Protein AF-A0A4Q6BPH4-F1 (afdb_monomer_lite)

Foldseek 3Di:
DQKDWFPQDQQWIWIDDLLHTPDTGGHDPSDDDDDPPADDDDQADHDPHGVGNDDDDDDDDDDPHGDDSVRSNVVSCVVFKWKWKWKAAAADAVNPPTDTDDLLRDPPHTDTLLLQAPQSVVSDHHRDPDDRDDDSVSSVVSVDDYDDYPYMDMDMDKGGPFPFQPDCPVGGDGDIDDDDDDDDDDQFEDQPFDKDKDPDWDFADFWQAKDWDFDPLAAPQAKWKWKDQPSPFTWADPVPAIDTDPPDPVRTGHRVRCNVCRRCVCVRHHGGTIMMMMTRGHPGRTGRGTPDIDTDDDNDD

Radius of gyration: 34.7 Å; chains: 1; bounding box: 72×39×108 Å

Structure (mmCIF, N/CA/C/O backbone):
data_AF-A0A4Q6BPH4-F1
#
_entry.id   AF-A0A4Q6BPH4-F1
#
loop_
_atom_site.group_PDB
_atom_site.id
_atom_site.type_symbol
_atom_site.label_atom_id
_atom_site.label_alt_id
_atom_site.label_comp_id
_atom_site.label_asym_id
_atom_site.label_entity_id
_atom_site.label_seq_id
_atom_site.pdbx_PDB_ins_code
_atom_site.Cartn_x
_atom_site.Cartn_y
_atom_site.Cartn_z
_atom_site.occupancy
_atom_site.B_iso_or_equiv
_atom_site.auth_seq_id
_atom_site.auth_comp_id
_atom_site.auth_asym_id
_atom_site.auth_atom_id
_atom_site.pdbx_PDB_model_num
ATOM 1 N N . HIS A 1 1 ? 13.894 -6.093 -30.403 1.00 88.69 1 HIS A N 1
ATOM 2 C CA . HIS A 1 1 ? 15.238 -5.962 -29.802 1.00 88.69 1 HIS A CA 1
ATOM 3 C C . HIS A 1 1 ? 15.440 -4.535 -29.343 1.00 88.69 1 HIS A C 1
ATOM 5 O O . HIS A 1 1 ? 14.977 -3.627 -30.021 1.00 88.69 1 HIS A O 1
ATOM 11 N N . HIS A 1 2 ? 16.140 -4.348 -28.229 1.00 94.44 2 HIS A N 1
ATOM 12 C CA . HIS A 1 2 ? 16.516 -3.033 -27.712 1.00 94.44 2 HIS A CA 1
ATOM 13 C C . HIS A 1 2 ? 18.002 -2.793 -27.983 1.00 94.44 2 HIS A C 1
ATOM 15 O O . HIS A 1 2 ? 18.848 -3.536 -27.484 1.00 94.44 2 HIS A O 1
ATOM 21 N N . VAL A 1 3 ? 18.330 -1.766 -28.765 1.00 95.25 3 VAL A N 1
ATOM 22 C CA . VAL A 1 3 ? 19.712 -1.466 -29.162 1.00 95.25 3 VAL A CA 1
ATOM 23 C C . VAL A 1 3 ? 20.132 -0.118 -28.595 1.00 95.25 3 VAL A C 1
ATOM 25 O O . VAL A 1 3 ? 19.415 0.868 -28.737 1.00 95.25 3 VAL A O 1
ATOM 28 N N . VAL A 1 4 ? 21.313 -0.070 -27.978 1.00 96.00 4 VAL A N 1
ATOM 29 C CA . VAL A 1 4 ? 21.938 1.172 -27.504 1.00 96.00 4 VAL A CA 1
ATOM 30 C C . VAL A 1 4 ? 23.324 1.277 -28.109 1.00 96.00 4 VAL A C 1
ATOM 32 O O . VAL A 1 4 ? 24.129 0.359 -27.968 1.00 96.00 4 VAL A O 1
ATOM 35 N N . ILE A 1 5 ? 23.616 2.406 -28.745 1.00 94.94 5 ILE A N 1
ATOM 36 C CA . ILE A 1 5 ? 24.953 2.744 -29.234 1.00 94.94 5 ILE A CA 1
ATOM 37 C C . ILE A 1 5 ? 25.433 3.956 -28.444 1.00 94.94 5 ILE A C 1
ATOM 39 O O . ILE A 1 5 ? 24.718 4.948 -28.321 1.00 94.94 5 ILE A O 1
ATOM 43 N N . VAL A 1 6 ? 26.640 3.862 -27.896 1.00 94.19 6 VAL A N 1
ATOM 44 C CA . VAL A 1 6 ? 27.247 4.897 -27.064 1.00 94.19 6 VAL A CA 1
ATOM 45 C C . VAL A 1 6 ? 28.545 5.356 -27.709 1.00 94.19 6 VAL A C 1
ATOM 47 O O . VAL A 1 6 ? 29.488 4.576 -27.839 1.00 94.19 6 VAL A O 1
ATOM 50 N N . TYR A 1 7 ? 28.597 6.637 -28.064 1.00 89.62 7 TYR A N 1
ATOM 51 C CA . TYR A 1 7 ? 29.843 7.354 -28.316 1.00 89.62 7 TYR A CA 1
ATOM 52 C C . TYR A 1 7 ? 30.358 7.874 -26.975 1.00 89.62 7 TYR A C 1
ATOM 54 O O . TYR A 1 7 ? 29.878 8.881 -26.458 1.00 89.62 7 TYR A O 1
ATOM 62 N N . GLU A 1 8 ? 31.279 7.128 -26.370 1.00 87.25 8 GLU A N 1
ATOM 63 C CA . GLU A 1 8 ? 31.776 7.402 -25.020 1.00 87.25 8 GLU A CA 1
ATOM 64 C C . GLU A 1 8 ? 32.857 8.484 -25.018 1.00 87.25 8 GLU A C 1
ATOM 66 O O . GLU A 1 8 ? 32.902 9.324 -24.121 1.00 87.25 8 GLU A O 1
ATOM 71 N N . SER A 1 9 ? 33.698 8.493 -26.048 1.00 83.56 9 SER A N 1
ATOM 72 C CA . SER A 1 9 ? 34.688 9.535 -26.307 1.00 83.56 9 SER A CA 1
ATOM 73 C C . SER A 1 9 ? 34.980 9.610 -27.807 1.00 83.56 9 SER A C 1
ATOM 75 O O . SER A 1 9 ? 34.483 8.788 -28.581 1.00 83.56 9 SER A O 1
ATOM 77 N N . ALA A 1 10 ? 35.835 10.551 -28.222 1.00 78.25 10 ALA A N 1
ATOM 78 C CA . ALA A 1 10 ? 36.303 10.650 -29.609 1.00 78.25 10 ALA A CA 1
ATOM 79 C C . ALA A 1 10 ? 36.912 9.339 -30.142 1.00 78.25 10 ALA A C 1
ATOM 81 O O . ALA A 1 10 ? 36.923 9.106 -31.344 1.00 78.25 10 ALA A O 1
ATOM 82 N N . THR A 1 11 ? 37.393 8.470 -29.252 1.00 84.81 11 THR A N 1
ATOM 83 C CA . THR A 1 11 ? 38.049 7.215 -29.619 1.00 84.81 11 THR A CA 1
ATOM 84 C C . THR A 1 11 ? 37.355 5.993 -29.040 1.00 84.81 11 THR A C 1
ATOM 86 O O . THR A 1 11 ? 37.932 4.914 -29.078 1.00 84.81 11 THR A O 1
ATOM 89 N N . LYS A 1 12 ? 36.137 6.100 -28.492 1.00 87.69 12 LYS A N 1
ATOM 90 C CA . LYS A 1 12 ? 35.485 4.971 -27.814 1.00 87.69 12 LYS A CA 1
ATOM 91 C C . LYS A 1 12 ? 34.019 4.829 -28.195 1.00 87.69 12 LYS A C 1
ATOM 93 O O . LYS A 1 12 ? 33.215 5.720 -27.929 1.00 87.69 12 LYS A O 1
ATOM 98 N N . ILE A 1 13 ? 33.678 3.669 -28.761 1.00 91.19 13 ILE A N 1
ATOM 99 C CA . ILE A 1 13 ? 32.304 3.295 -29.111 1.00 91.19 13 ILE A CA 1
ATOM 100 C C . ILE A 1 13 ? 31.940 1.985 -28.417 1.00 91.19 13 ILE A C 1
ATOM 102 O O . ILE A 1 13 ? 32.716 1.022 -28.422 1.00 91.19 13 ILE A O 1
ATOM 106 N N . ARG A 1 14 ? 30.734 1.939 -27.852 1.00 94.56 14 ARG A N 1
ATOM 107 C CA . ARG A 1 14 ? 30.137 0.736 -27.265 1.00 94.56 14 ARG A CA 1
ATOM 108 C C . ARG A 1 14 ? 28.763 0.493 -27.868 1.00 94.56 14 ARG A C 1
ATOM 110 O O . ARG A 1 14 ? 28.047 1.445 -28.166 1.00 94.56 14 ARG A O 1
ATOM 117 N N . ALA A 1 15 ? 28.389 -0.770 -28.032 1.00 96.06 15 ALA A N 1
ATOM 118 C CA . ALA A 1 15 ? 27.039 -1.137 -28.434 1.00 96.06 15 ALA A CA 1
ATOM 119 C C . ALA A 1 15 ? 26.493 -2.254 -27.551 1.00 96.06 15 ALA A C 1
ATOM 121 O O . ALA A 1 15 ? 27.208 -3.187 -27.171 1.00 96.06 15 ALA A O 1
ATOM 122 N N . TYR A 1 16 ? 25.203 -2.151 -27.263 1.00 96.38 16 TYR A N 1
ATOM 123 C CA . TYR A 1 16 ? 24.457 -3.091 -26.450 1.00 96.38 16 TYR A CA 1
ATOM 124 C C . TYR A 1 16 ? 23.238 -3.563 -27.224 1.00 96.38 16 TYR A C 1
ATOM 126 O O . TYR A 1 16 ? 22.534 -2.754 -27.828 1.00 96.38 16 TYR A O 1
ATOM 134 N N . GLN A 1 17 ? 22.971 -4.860 -27.152 1.00 95.75 17 GLN A N 1
ATOM 135 C CA . GLN A 1 17 ? 21.747 -5.468 -27.646 1.00 95.75 17 GLN A CA 1
ATOM 136 C C . GLN A 1 17 ? 21.074 -6.182 -26.483 1.00 95.75 17 GLN A C 1
ATOM 138 O O . GLN A 1 17 ? 21.703 -6.979 -25.787 1.00 95.75 17 GLN A O 1
ATOM 143 N N . ASP A 1 18 ? 19.806 -5.852 -26.259 1.00 95.31 18 ASP A N 1
ATOM 144 C CA . ASP A 1 18 ? 18.983 -6.393 -25.180 1.00 95.31 18 ASP A CA 1
ATOM 145 C C . ASP A 1 18 ? 19.699 -6.273 -23.817 1.00 95.31 18 ASP A C 1
ATOM 147 O O . ASP A 1 18 ? 19.782 -7.205 -23.028 1.00 95.31 18 ASP A O 1
ATOM 151 N N . GLY A 1 19 ? 20.335 -5.119 -23.581 1.00 93.69 19 GLY A N 1
ATOM 152 C CA . GLY A 1 19 ? 21.073 -4.809 -22.350 1.00 93.69 19 GLY A CA 1
ATOM 153 C C . GLY A 1 19 ? 22.458 -5.458 -22.218 1.00 93.69 19 GLY A C 1
ATOM 154 O O . GLY A 1 19 ? 23.224 -5.056 -21.342 1.00 93.69 19 GLY A O 1
ATOM 155 N N . LYS A 1 20 ? 22.824 -6.412 -23.082 1.00 94.81 20 LYS A N 1
ATOM 156 C CA . LYS A 1 20 ? 24.148 -7.048 -23.099 1.00 94.81 20 LYS A CA 1
ATOM 157 C C . LYS A 1 20 ? 25.110 -6.272 -23.993 1.00 94.81 20 LYS A C 1
ATOM 159 O O . LYS A 1 20 ? 24.763 -5.928 -25.118 1.00 94.81 20 LYS A O 1
ATOM 164 N N . GLU A 1 21 ? 26.335 -6.039 -23.527 1.00 95.88 21 GLU A N 1
ATOM 165 C CA . GLU A 1 21 ? 27.391 -5.477 -24.375 1.00 95.88 21 GLU A CA 1
ATOM 166 C C . GLU A 1 21 ? 27.768 -6.470 -25.482 1.00 95.88 21 GLU A C 1
ATOM 168 O O . GLU A 1 21 ? 28.136 -7.614 -25.207 1.00 95.88 21 GLU A O 1
ATOM 173 N N . ILE A 1 22 ? 27.670 -6.016 -26.730 1.00 96.25 22 ILE A N 1
ATOM 174 C CA . ILE A 1 22 ? 28.028 -6.789 -27.927 1.00 96.25 22 ILE A CA 1
ATOM 175 C C . ILE A 1 22 ? 29.215 -6.185 -28.678 1.00 96.25 22 ILE A C 1
ATOM 177 O O . ILE A 1 22 ? 29.812 -6.852 -29.519 1.00 96.25 22 ILE A O 1
ATOM 181 N N . TYR A 1 23 ? 29.565 -4.931 -28.384 1.00 94.81 23 TYR A N 1
ATOM 182 C CA . TYR A 1 23 ? 30.671 -4.239 -29.029 1.00 94.81 23 TYR A CA 1
ATOM 183 C C . TYR A 1 23 ? 31.328 -3.245 -28.079 1.00 94.81 23 TYR A C 1
ATOM 185 O O . TYR A 1 23 ? 30.643 -2.501 -27.376 1.00 94.81 23 TYR A O 1
ATOM 193 N N . ASN A 1 24 ? 32.659 -3.217 -28.089 1.00 93.81 24 ASN A N 1
ATOM 194 C CA . ASN A 1 24 ? 33.465 -2.374 -27.217 1.00 93.81 24 ASN A CA 1
ATOM 195 C C . ASN A 1 24 ? 34.821 -2.102 -27.878 1.00 93.81 24 ASN A C 1
ATOM 197 O O . ASN A 1 24 ? 35.779 -2.849 -27.685 1.00 93.81 24 ASN A O 1
ATOM 201 N N . ALA A 1 25 ? 34.899 -1.045 -28.685 1.00 89.56 25 ALA A N 1
ATOM 202 C CA . ALA A 1 25 ? 36.085 -0.761 -29.486 1.00 89.56 25 ALA A CA 1
ATOM 203 C C . ALA A 1 25 ? 36.683 0.602 -29.170 1.00 89.56 25 ALA A C 1
ATOM 205 O O . ALA A 1 25 ? 35.975 1.568 -28.876 1.00 89.56 25 ALA A O 1
ATOM 206 N N . VAL A 1 26 ? 38.012 0.655 -29.251 1.00 87.31 26 VAL A N 1
ATOM 207 C CA . VAL A 1 26 ? 38.742 1.910 -29.396 1.00 87.31 26 VAL A CA 1
ATOM 208 C C . VAL A 1 26 ? 38.855 2.185 -30.889 1.00 87.31 26 VAL A C 1
ATOM 210 O O . VAL A 1 26 ? 39.304 1.313 -31.628 1.00 87.31 26 VAL A O 1
ATOM 213 N N . VAL A 1 27 ? 38.422 3.358 -31.335 1.00 80.88 27 VAL A N 1
ATOM 214 C CA . VAL A 1 27 ? 38.496 3.753 -32.740 1.00 80.88 27 VAL A CA 1
ATOM 215 C C . VAL A 1 27 ? 39.548 4.838 -32.891 1.00 80.88 27 VAL A C 1
ATOM 217 O O . VAL A 1 27 ? 39.494 5.853 -32.204 1.00 80.88 27 VAL A O 1
ATOM 220 N N . THR A 1 28 ? 40.525 4.603 -33.760 1.00 71.88 28 THR A N 1
ATOM 221 C CA . THR A 1 28 ? 41.662 5.509 -33.980 1.00 71.88 28 THR A CA 1
ATOM 222 C C . THR A 1 28 ? 41.380 6.578 -35.036 1.00 71.88 28 THR A C 1
ATOM 224 O O . THR A 1 28 ? 42.059 7.599 -35.042 1.00 71.88 28 THR A O 1
ATOM 227 N N . ASP A 1 29 ? 40.350 6.382 -35.870 1.00 61.28 29 ASP A N 1
ATOM 228 C CA . ASP A 1 29 ? 40.216 7.107 -37.145 1.00 61.28 29 ASP A CA 1
ATOM 229 C C . ASP A 1 29 ? 38.998 8.052 -37.219 1.00 61.28 29 ASP A C 1
ATOM 231 O O . ASP A 1 29 ? 38.854 8.797 -38.186 1.00 61.28 29 ASP A O 1
ATOM 235 N N . TYR A 1 30 ? 38.126 8.091 -36.202 1.00 59.69 30 TYR A N 1
ATOM 236 C CA . TYR A 1 30 ? 37.042 9.087 -36.128 1.00 59.69 30 TYR A CA 1
ATOM 237 C C . TYR A 1 30 ? 37.510 10.354 -35.405 1.00 59.69 30 TYR A C 1
ATOM 239 O O . TYR A 1 30 ? 37.027 10.702 -34.330 1.00 59.69 30 TYR A O 1
ATOM 247 N N . SER A 1 31 ? 38.464 11.067 -36.003 1.00 58.12 31 SER A N 1
ATOM 248 C CA . SER A 1 31 ? 38.834 12.417 -35.572 1.00 58.12 31 SER A CA 1
ATOM 249 C C . SER A 1 31 ? 38.113 13.460 -36.431 1.00 58.12 31 SER A C 1
ATOM 251 O O . SER A 1 31 ? 38.328 13.519 -37.639 1.00 58.12 31 SER A O 1
ATOM 253 N N . GLY A 1 32 ? 37.268 14.297 -35.823 1.00 61.31 32 GLY A N 1
ATOM 254 C CA . GLY A 1 32 ? 36.613 15.416 -36.506 1.00 61.31 32 GLY A CA 1
ATOM 255 C C . GLY A 1 32 ? 35.387 15.946 -35.762 1.00 61.31 32 GLY A C 1
ATOM 256 O O . GLY A 1 32 ? 34.837 15.279 -34.888 1.00 61.31 32 GLY A O 1
ATOM 257 N N . SER A 1 33 ? 34.946 17.157 -36.106 1.00 62.31 33 SER A N 1
ATOM 258 C CA . SER A 1 33 ? 33.653 17.684 -35.658 1.00 62.31 33 SER A CA 1
ATOM 259 C C . SER A 1 33 ? 32.538 17.122 -36.537 1.00 62.31 33 SER A C 1
ATOM 261 O O . SER A 1 33 ? 32.652 17.130 -37.763 1.00 62.31 33 SER A O 1
ATOM 263 N N . LEU A 1 34 ? 31.442 16.667 -35.925 1.00 66.31 34 LEU A N 1
ATOM 264 C CA . LEU A 1 34 ? 30.225 16.344 -36.668 1.00 66.31 34 LEU A CA 1
ATOM 265 C C . LEU A 1 34 ? 29.749 17.612 -37.389 1.00 66.31 34 LEU A C 1
ATOM 267 O O . LEU A 1 34 ? 29.499 18.639 -36.758 1.00 66.31 34 LEU A O 1
ATOM 271 N N . ASN A 1 35 ? 29.661 17.555 -38.717 1.00 67.75 35 ASN A N 1
ATOM 272 C CA . ASN A 1 35 ? 29.136 18.657 -39.511 1.00 67.75 35 ASN A CA 1
ATOM 273 C C . ASN A 1 35 ? 27.631 18.798 -39.224 1.00 67.75 35 ASN A C 1
ATOM 275 O O . ASN A 1 35 ? 26.851 17.903 -39.545 1.00 67.75 35 ASN A O 1
ATOM 279 N N . GLY A 1 36 ? 27.225 19.926 -38.637 1.00 65.38 36 GLY A N 1
ATOM 280 C CA . GLY A 1 36 ? 25.833 20.206 -38.265 1.00 65.38 36 GLY A CA 1
ATOM 281 C C . GLY A 1 36 ? 24.857 20.346 -39.441 1.00 65.38 36 GLY A C 1
ATOM 282 O O . GLY A 1 36 ? 23.675 20.570 -39.213 1.00 65.38 36 GLY A O 1
ATOM 283 N N . MET A 1 37 ? 25.325 20.224 -40.688 1.00 73.19 37 MET A N 1
ATOM 284 C CA . MET A 1 37 ? 24.480 20.248 -41.887 1.00 73.19 37 MET A CA 1
ATOM 285 C C . MET A 1 37 ? 23.891 18.876 -42.259 1.00 73.19 37 MET A C 1
ATOM 287 O O . MET A 1 37 ? 23.126 18.784 -43.217 1.00 73.19 37 MET A O 1
ATOM 291 N N . ALA A 1 38 ? 24.252 17.799 -41.555 1.00 75.38 38 ALA A N 1
ATOM 292 C CA . ALA A 1 38 ? 23.737 16.463 -41.848 1.00 75.38 38 ALA A CA 1
ATOM 293 C C . ALA A 1 38 ? 22.315 16.255 -41.294 1.00 75.38 38 ALA A C 1
ATOM 295 O O . ALA A 1 38 ? 22.005 16.630 -40.164 1.00 75.38 38 ALA A O 1
ATOM 296 N N . HIS A 1 39 ? 21.455 15.602 -42.079 1.00 82.50 39 HIS A N 1
ATOM 297 C CA . HIS A 1 39 ? 20.127 15.187 -41.628 1.00 82.50 39 HIS A CA 1
ATOM 298 C C . HIS A 1 39 ? 20.222 14.001 -40.659 1.00 82.50 39 HIS A C 1
ATOM 300 O O . HIS A 1 39 ? 20.943 13.040 -40.924 1.00 82.50 39 HIS A O 1
ATOM 306 N N . VAL A 1 40 ? 19.436 14.028 -39.579 1.00 84.56 40 VAL A N 1
ATOM 307 C CA . VAL A 1 40 ? 19.190 12.840 -38.750 1.00 84.56 40 VAL A CA 1
ATOM 308 C C . VAL A 1 40 ? 18.131 11.997 -39.450 1.00 84.56 40 VAL A C 1
ATOM 310 O O . VAL A 1 40 ? 16.975 12.404 -39.556 1.00 84.56 40 VAL A O 1
ATOM 313 N N . LEU A 1 41 ? 18.537 10.836 -39.953 1.00 87.62 41 LEU A N 1
ATOM 314 C CA . LEU A 1 41 ? 17.659 9.900 -40.645 1.00 87.62 41 LEU A CA 1
ATOM 315 C C . LEU A 1 41 ? 17.459 8.658 -39.780 1.00 87.62 41 LEU A C 1
ATOM 317 O O . LEU A 1 41 ? 18.413 8.102 -39.241 1.00 87.62 41 LEU A O 1
ATOM 321 N N . ILE A 1 42 ? 16.208 8.217 -39.664 1.00 89.94 42 ILE A N 1
ATOM 322 C CA . ILE A 1 42 ? 15.834 6.973 -38.990 1.00 89.94 42 ILE A CA 1
ATOM 323 C C . ILE A 1 42 ? 15.331 6.016 -40.069 1.00 89.94 42 ILE A C 1
ATOM 325 O O . ILE A 1 42 ? 14.422 6.350 -40.825 1.00 89.94 42 ILE A O 1
ATOM 329 N N . GLY A 1 43 ? 15.943 4.834 -40.156 1.00 89.94 43 GLY A N 1
ATOM 330 C CA . GLY A 1 43 ? 15.564 3.804 -41.125 1.00 89.94 43 GLY A CA 1
ATOM 331 C C . GLY A 1 43 ? 16.084 4.013 -42.553 1.00 89.94 43 GLY A C 1
ATOM 332 O O . GLY A 1 43 ? 15.634 3.315 -43.457 1.00 89.94 43 GLY A O 1
ATOM 333 N N . ALA A 1 44 ? 17.026 4.933 -42.772 1.00 87.81 44 ALA A N 1
ATOM 334 C CA . ALA A 1 44 ? 17.699 5.148 -44.054 1.00 87.81 44 ALA A CA 1
ATOM 335 C C . ALA A 1 44 ? 19.138 5.650 -43.840 1.00 87.81 44 ALA A C 1
ATOM 337 O O . ALA A 1 44 ? 19.434 6.255 -42.812 1.00 87.81 44 ALA A O 1
ATOM 338 N N . HIS A 1 45 ? 20.024 5.415 -44.809 1.00 81.75 45 HIS A N 1
ATOM 339 C CA . HIS A 1 45 ? 21.442 5.788 -44.719 1.00 81.75 45 HIS A CA 1
ATOM 340 C C . HIS A 1 45 ? 21.710 7.261 -45.069 1.00 81.75 45 HIS A C 1
ATOM 342 O O . HIS A 1 45 ? 22.376 7.966 -44.316 1.00 81.75 45 HIS A O 1
ATOM 348 N N . ASN A 1 46 ? 21.214 7.743 -46.212 1.00 82.00 46 ASN A N 1
ATOM 349 C CA . ASN A 1 46 ? 21.286 9.152 -46.611 1.00 82.00 46 ASN A CA 1
ATOM 350 C C . ASN A 1 46 ? 20.133 9.504 -47.578 1.00 82.00 46 ASN A C 1
ATOM 352 O O . ASN A 1 46 ? 19.348 8.633 -47.953 1.00 82.00 46 ASN A O 1
ATOM 356 N N . LEU A 1 47 ? 20.024 10.773 -47.989 1.00 82.75 47 LEU A N 1
ATOM 357 C CA . LEU A 1 47 ? 18.935 11.250 -48.858 1.00 82.75 47 LEU A CA 1
ATOM 358 C C . LEU A 1 47 ? 19.028 10.788 -50.326 1.00 82.75 47 LEU A C 1
ATOM 360 O O . LEU A 1 47 ? 18.027 10.839 -51.035 1.00 82.75 47 LEU A O 1
ATOM 364 N N . SER A 1 48 ? 20.201 10.362 -50.802 1.00 83.38 48 SER A N 1
ATOM 365 C CA . SER A 1 48 ? 20.448 10.005 -52.212 1.00 83.38 48 SER A CA 1
ATOM 366 C C . SER A 1 48 ? 20.582 8.497 -52.456 1.00 83.38 48 SER A C 1
ATOM 368 O O . SER A 1 48 ? 20.408 8.015 -53.569 1.00 83.38 48 SER A O 1
ATOM 370 N N . SER A 1 49 ? 20.889 7.732 -51.418 1.00 81.50 49 SER A N 1
ATOM 371 C CA . SER A 1 49 ? 21.067 6.285 -51.374 1.00 81.50 49 SER A CA 1
ATOM 372 C C . SER A 1 49 ? 20.415 5.795 -50.088 1.00 81.50 49 SER A C 1
ATOM 374 O O . SER A 1 49 ? 21.048 5.702 -49.034 1.00 81.50 49 SER A O 1
ATOM 376 N N . LEU A 1 50 ? 19.110 5.538 -50.183 1.00 77.25 50 LEU A N 1
ATOM 377 C CA . LEU A 1 50 ? 18.248 5.355 -49.019 1.00 77.25 50 LEU A CA 1
ATOM 378 C C . LEU A 1 50 ? 18.619 4.134 -48.166 1.00 77.25 50 LEU A C 1
ATOM 380 O O . LEU A 1 50 ? 18.439 4.214 -46.960 1.00 77.25 50 LEU A O 1
ATOM 384 N N . PHE A 1 51 ? 19.139 3.040 -48.747 1.00 85.44 51 PHE A N 1
ATOM 385 C CA . PHE A 1 51 ? 19.414 1.760 -48.055 1.00 85.44 51 PHE A CA 1
ATOM 386 C C . PHE A 1 51 ? 18.410 1.475 -46.919 1.00 85.44 51 PHE A C 1
ATOM 388 O O . PHE A 1 51 ? 18.791 1.449 -45.745 1.00 85.44 51 PHE A O 1
ATOM 395 N N . PRO A 1 52 ? 17.110 1.369 -47.250 1.00 86.38 52 PRO A N 1
ATOM 396 C CA . PRO A 1 52 ? 16.058 1.445 -46.253 1.00 86.38 52 PRO A CA 1
ATOM 397 C C . PRO A 1 52 ? 16.134 0.271 -45.279 1.00 86.38 52 PRO A C 1
ATOM 399 O O . PRO A 1 52 ? 16.319 -0.884 -45.674 1.00 86.38 52 PRO A O 1
ATOM 402 N N . PHE A 1 53 ? 15.935 0.569 -43.999 1.00 90.44 53 PHE A N 1
ATOM 403 C CA . PHE A 1 53 ? 15.758 -0.444 -42.975 1.00 90.44 53 PHE A CA 1
ATOM 404 C C . PHE A 1 53 ? 14.452 -1.198 -43.231 1.00 90.44 53 PHE A C 1
ATOM 406 O O . PHE A 1 53 ? 13.367 -0.617 -43.251 1.00 90.44 53 PHE A O 1
ATOM 413 N N . LYS A 1 54 ? 14.556 -2.513 -43.422 1.00 91.62 54 LYS A N 1
ATOM 414 C CA . LYS A 1 54 ? 13.399 -3.388 -43.607 1.00 91.62 54 LYS A CA 1
ATOM 415 C C . LYS A 1 54 ? 12.965 -3.962 -42.256 1.00 91.62 54 LYS A C 1
ATOM 417 O O . LYS A 1 54 ? 13.349 -5.074 -41.904 1.00 91.62 54 LYS A O 1
ATOM 422 N N . GLY A 1 55 ? 12.165 -3.199 -41.518 1.00 91.38 55 GLY A N 1
ATOM 423 C CA . GLY A 1 55 ? 11.600 -3.598 -40.227 1.00 91.38 55 GLY A CA 1
ATOM 424 C C . GLY A 1 55 ? 10.720 -2.507 -39.617 1.00 91.38 55 GLY A C 1
ATOM 425 O O . GLY A 1 55 ? 10.481 -1.478 -40.246 1.00 91.38 55 GLY A O 1
ATOM 426 N N . SER A 1 56 ? 10.243 -2.737 -38.395 1.00 92.75 56 SER A N 1
ATOM 427 C CA . SER A 1 56 ? 9.562 -1.731 -37.576 1.00 92.75 56 SER A CA 1
ATOM 428 C C . SER A 1 56 ? 10.515 -1.171 -36.521 1.00 92.75 56 SER A C 1
ATOM 430 O O . SER A 1 56 ? 11.406 -1.870 -36.036 1.00 92.75 56 SER A O 1
ATOM 432 N N . ILE A 1 57 ? 10.336 0.105 -36.191 1.00 93.50 57 ILE A N 1
ATOM 433 C CA . ILE A 1 57 ? 11.032 0.782 -35.099 1.00 93.50 57 ILE A CA 1
ATOM 434 C C . ILE A 1 57 ? 9.942 1.347 -34.200 1.00 93.50 57 ILE A C 1
ATOM 436 O O . ILE A 1 57 ? 9.185 2.211 -34.640 1.00 93.50 57 ILE A O 1
ATOM 440 N N . ASP A 1 58 ? 9.858 0.833 -32.978 1.00 92.25 58 ASP A 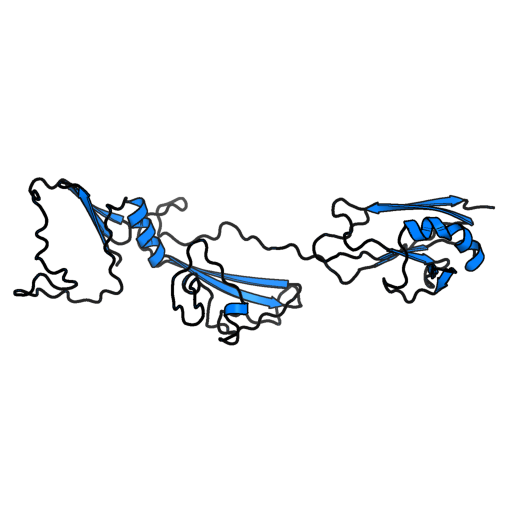N 1
ATOM 441 C CA . ASP A 1 58 ? 8.791 1.204 -32.046 1.00 92.25 58 ASP A CA 1
ATOM 442 C C . ASP A 1 58 ? 9.129 2.510 -31.309 1.00 92.25 58 ASP A C 1
ATOM 444 O O . ASP A 1 58 ? 8.291 3.403 -31.205 1.00 92.25 58 ASP A O 1
ATOM 448 N N . GLU A 1 59 ? 10.379 2.658 -30.851 1.00 91.50 59 GLU A N 1
ATOM 449 C CA . GLU A 1 59 ? 10.856 3.817 -30.088 1.00 91.50 59 GLU A CA 1
ATOM 450 C C . GLU A 1 59 ? 12.286 4.216 -30.490 1.00 91.50 59 GLU A C 1
ATOM 452 O O . GLU A 1 59 ? 13.128 3.362 -30.781 1.00 91.50 59 GLU A O 1
ATOM 457 N N . VAL A 1 60 ? 12.579 5.524 -30.476 1.00 93.50 60 VAL A N 1
ATOM 458 C CA . VAL A 1 60 ? 13.926 6.083 -30.698 1.00 93.50 60 VAL A CA 1
ATOM 459 C C . VAL A 1 60 ? 14.210 7.176 -29.673 1.00 93.50 60 VAL A C 1
ATOM 461 O O . VAL A 1 60 ? 13.418 8.101 -29.505 1.00 93.50 60 VAL A O 1
ATOM 464 N N . GLY A 1 61 ? 15.374 7.096 -29.026 1.00 92.88 61 GLY A N 1
ATOM 465 C CA . GLY A 1 61 ? 15.885 8.123 -28.120 1.00 92.88 61 GLY A CA 1
ATOM 466 C C . GLY A 1 61 ? 17.310 8.536 -28.485 1.00 92.88 61 GLY A C 1
ATOM 467 O O . GLY A 1 61 ? 18.111 7.712 -28.925 1.00 92.88 61 GLY A O 1
ATOM 468 N N . ILE A 1 62 ? 17.624 9.820 -28.303 1.00 92.56 62 ILE A N 1
ATOM 469 C CA . ILE A 1 62 ? 18.966 10.386 -28.485 1.00 92.56 62 ILE A CA 1
ATOM 470 C C . ILE A 1 62 ? 19.284 11.223 -27.246 1.00 92.56 62 ILE A C 1
ATOM 472 O O . ILE A 1 62 ? 18.492 12.076 -26.847 1.00 92.56 62 ILE A O 1
ATOM 476 N N . TRP A 1 63 ? 20.447 10.992 -26.639 1.00 93.06 63 TRP A N 1
ATOM 477 C CA . TRP A 1 63 ? 20.868 11.667 -25.413 1.00 93.06 63 TRP A CA 1
ATOM 478 C C . TRP A 1 63 ? 22.116 12.508 -25.662 1.00 93.06 63 TRP A C 1
ATOM 480 O O . TRP A 1 63 ? 23.078 12.045 -26.266 1.00 93.06 63 TRP A O 1
ATOM 490 N N . GLY A 1 64 ? 22.141 13.727 -25.118 1.00 91.19 64 GLY A N 1
ATOM 491 C CA . GLY A 1 64 ? 23.316 14.610 -25.131 1.00 91.19 64 GLY A CA 1
ATOM 492 C C . GLY A 1 64 ? 24.412 14.211 -24.134 1.00 91.19 64 GLY A C 1
ATOM 493 O O . GLY A 1 64 ? 25.188 15.063 -23.712 1.00 91.19 64 GLY A O 1
ATOM 494 N N . LYS A 1 65 ? 24.442 12.946 -23.698 1.00 91.19 65 LYS A N 1
ATOM 495 C CA . LYS A 1 65 ? 25.436 12.405 -22.765 1.00 91.19 65 LYS A CA 1
ATOM 496 C C . LYS A 1 65 ? 25.807 10.971 -23.139 1.00 91.19 65 LYS A C 1
ATOM 498 O O . LYS A 1 65 ? 24.964 10.225 -23.635 1.00 91.19 65 LYS A O 1
ATOM 503 N N . SER A 1 66 ? 27.038 10.576 -22.821 1.00 91.12 66 SER A N 1
ATOM 504 C CA . SER A 1 66 ? 27.448 9.170 -22.859 1.00 91.12 66 SER A CA 1
ATOM 505 C C . SER A 1 66 ? 26.749 8.393 -21.739 1.00 91.12 66 SER A C 1
ATOM 507 O O . SER A 1 66 ? 26.691 8.863 -20.600 1.00 91.12 66 SER A O 1
ATOM 509 N N . MET A 1 67 ? 26.200 7.222 -22.066 1.00 92.81 67 MET A N 1
ATOM 510 C CA . MET A 1 67 ? 25.562 6.333 -21.096 1.00 92.81 67 MET A CA 1
ATOM 511 C C . MET A 1 67 ? 26.549 5.275 -20.610 1.00 92.81 67 MET A C 1
ATOM 513 O O . MET A 1 67 ? 27.265 4.650 -21.391 1.00 92.81 67 MET A O 1
ATOM 517 N N . THR A 1 68 ? 26.535 5.019 -19.309 1.00 94.50 68 THR A N 1
ATOM 518 C CA . THR A 1 68 ? 27.241 3.881 -18.717 1.00 94.50 68 THR A CA 1
ATOM 519 C C . THR A 1 68 ? 26.566 2.556 -19.093 1.00 94.50 68 THR A C 1
ATOM 521 O O . THR A 1 68 ? 25.386 2.512 -19.450 1.00 94.50 68 THR A O 1
ATOM 524 N N . ALA A 1 69 ? 27.285 1.440 -18.937 1.00 93.12 69 ALA A N 1
ATOM 525 C CA . ALA A 1 69 ? 26.715 0.103 -19.137 1.00 93.12 69 ALA A CA 1
ATOM 526 C C . ALA A 1 69 ? 25.492 -0.162 -18.241 1.00 93.12 69 ALA A C 1
ATOM 528 O O . ALA A 1 69 ? 24.518 -0.769 -18.679 1.00 93.12 69 ALA A O 1
ATOM 529 N N . ALA A 1 70 ? 25.518 0.328 -16.997 1.00 94.50 70 ALA A N 1
ATOM 530 C CA . ALA A 1 70 ? 24.406 0.183 -16.060 1.00 94.50 70 ALA A CA 1
ATOM 531 C C . ALA A 1 70 ? 23.167 0.983 -16.496 1.00 94.50 70 ALA A C 1
ATOM 533 O O . ALA A 1 70 ? 22.041 0.512 -16.336 1.00 94.50 70 ALA A O 1
ATOM 534 N N . GLU A 1 71 ? 23.353 2.170 -17.079 1.00 94.94 71 GLU A N 1
ATOM 535 C CA . GLU A 1 71 ? 22.254 2.972 -17.627 1.00 94.94 71 GLU A CA 1
ATOM 536 C C . GLU A 1 71 ? 21.656 2.330 -18.882 1.00 94.94 71 GLU A C 1
ATOM 538 O O . GLU A 1 71 ? 20.434 2.222 -18.975 1.00 94.94 71 GLU A O 1
ATOM 543 N N . ALA A 1 72 ? 22.492 1.834 -19.802 1.00 94.38 72 ALA A N 1
ATOM 544 C CA . ALA A 1 72 ? 22.032 1.105 -20.987 1.00 94.38 72 ALA A CA 1
ATOM 545 C C . ALA A 1 72 ? 21.236 -0.158 -20.606 1.00 94.38 72 ALA A C 1
ATOM 547 O O . ALA A 1 72 ? 20.158 -0.410 -21.149 1.00 94.38 72 ALA A O 1
ATOM 548 N N . LEU A 1 73 ? 21.721 -0.914 -19.613 1.00 93.94 73 LEU A N 1
ATOM 549 C CA . LEU A 1 73 ? 21.004 -2.061 -19.055 1.00 93.94 73 LEU A CA 1
ATOM 550 C C . LEU A 1 73 ? 19.689 -1.646 -18.382 1.00 93.94 73 LEU A C 1
ATOM 552 O O . LEU A 1 73 ? 18.686 -2.344 -18.506 1.00 93.94 73 LEU A O 1
ATOM 556 N N . SER A 1 74 ? 19.668 -0.511 -17.682 1.00 92.62 74 SER A N 1
ATOM 557 C CA . SER A 1 74 ? 18.457 -0.007 -17.026 1.00 92.62 74 SER A CA 1
ATOM 558 C C . SER A 1 74 ? 17.381 0.411 -18.031 1.00 92.62 74 SER A C 1
ATOM 560 O O . SER A 1 74 ? 16.205 0.150 -17.785 1.00 92.62 74 SER A O 1
ATOM 562 N N . LEU A 1 75 ? 17.760 1.014 -19.165 1.00 93.12 75 LEU A N 1
ATOM 563 C CA . LEU A 1 75 ? 16.831 1.312 -20.263 1.00 93.12 75 LEU A CA 1
ATOM 564 C C . LEU A 1 75 ? 16.204 0.034 -20.827 1.00 93.12 75 LEU A C 1
ATOM 566 O O . LEU A 1 75 ? 14.981 -0.067 -20.915 1.00 93.12 75 LEU A O 1
ATOM 570 N N . TYR A 1 76 ? 17.029 -0.973 -21.117 1.00 94.69 76 TYR A N 1
ATOM 571 C CA . TYR A 1 76 ? 16.533 -2.267 -21.576 1.00 94.69 76 TYR A CA 1
ATOM 572 C C . TYR A 1 76 ? 15.579 -2.898 -20.557 1.00 94.69 76 TYR A C 1
ATOM 574 O O . TYR A 1 76 ? 14.466 -3.285 -20.895 1.00 94.69 76 TYR A O 1
ATOM 582 N N . ARG A 1 77 ? 15.965 -2.944 -19.278 1.00 91.81 77 ARG A N 1
ATOM 583 C CA . ARG A 1 77 ? 15.134 -3.566 -18.240 1.00 91.81 77 ARG A CA 1
ATOM 584 C C . ARG A 1 77 ? 13.780 -2.885 -18.066 1.00 91.81 77 ARG A C 1
ATOM 586 O O . ARG A 1 77 ? 12.838 -3.583 -17.709 1.00 91.81 77 ARG A O 1
ATOM 593 N N . ARG A 1 78 ? 13.674 -1.576 -18.316 1.00 88.38 78 ARG A N 1
ATOM 594 C CA . ARG A 1 78 ? 12.398 -0.839 -18.278 1.00 88.38 78 ARG A CA 1
ATOM 595 C C . ARG A 1 78 ? 11.434 -1.241 -19.393 1.00 88.38 78 ARG A C 1
ATOM 597 O O . ARG A 1 78 ? 10.235 -1.166 -19.174 1.00 88.38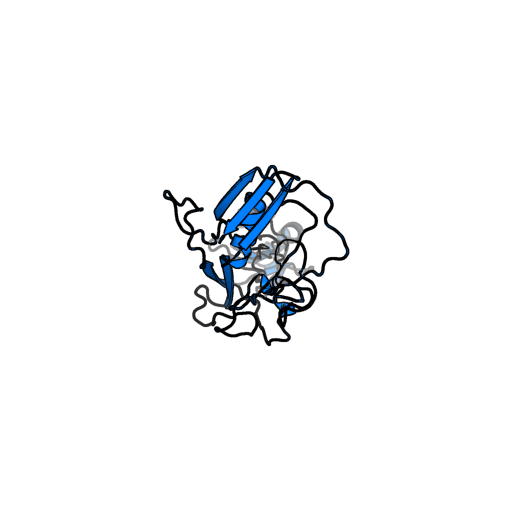 78 ARG A O 1
ATOM 604 N N . SER A 1 79 ? 11.940 -1.652 -20.555 1.00 87.38 79 SER A N 1
ATOM 605 C CA . SER A 1 79 ? 11.097 -2.142 -21.657 1.00 87.38 79 SER A CA 1
ATOM 606 C C . SER A 1 79 ? 10.820 -3.644 -21.550 1.00 87.38 79 SER A C 1
ATOM 608 O O . SER A 1 79 ? 9.712 -4.091 -21.844 1.00 87.38 79 SER A O 1
ATOM 610 N N . ALA A 1 80 ? 11.803 -4.419 -21.081 1.00 93.06 80 ALA A N 1
ATOM 611 C CA . ALA A 1 80 ? 11.709 -5.873 -20.994 1.00 93.06 80 ALA A CA 1
ATOM 612 C C . ALA A 1 80 ? 10.889 -6.376 -19.796 1.00 93.06 80 ALA A C 1
ATOM 614 O O . ALA A 1 80 ? 10.291 -7.442 -19.892 1.00 93.06 80 ALA A O 1
ATOM 615 N N . ASN A 1 81 ? 10.854 -5.650 -18.673 1.00 93.12 81 ASN A N 1
ATOM 616 C CA . ASN A 1 81 ? 10.179 -6.094 -17.450 1.00 93.12 81 ASN A CA 1
ATOM 617 C C . ASN A 1 81 ? 8.912 -5.283 -17.192 1.00 93.12 81 ASN A C 1
ATOM 619 O O . ASN A 1 81 ? 8.940 -4.055 -17.247 1.00 93.12 81 ASN A O 1
ATOM 623 N N . ARG A 1 82 ? 7.821 -5.965 -16.834 1.00 93.06 82 ARG A N 1
ATOM 624 C CA . ARG A 1 82 ? 6.530 -5.333 -16.533 1.00 93.06 82 ARG A CA 1
ATOM 625 C C . ARG A 1 82 ? 5.950 -5.894 -15.244 1.00 93.06 82 ARG A C 1
ATOM 627 O O . ARG A 1 82 ? 5.950 -7.106 -15.022 1.00 93.06 82 ARG A O 1
ATOM 634 N N . ILE A 1 83 ? 5.438 -5.001 -14.401 1.00 93.69 83 ILE A N 1
ATOM 635 C CA . ILE A 1 83 ? 4.710 -5.366 -13.188 1.00 93.69 83 ILE A CA 1
ATOM 636 C C . ILE A 1 83 ? 3.293 -4.836 -13.318 1.00 93.69 83 ILE A C 1
ATOM 638 O O . ILE A 1 83 ? 3.068 -3.642 -13.498 1.00 93.69 83 ILE A O 1
ATOM 642 N N . ARG A 1 84 ? 2.322 -5.738 -13.212 1.00 95.75 84 ARG A N 1
ATOM 643 C CA . ARG A 1 84 ? 0.909 -5.396 -13.343 1.00 95.75 84 ARG A CA 1
ATOM 644 C C . ARG A 1 84 ? 0.139 -5.842 -12.110 1.00 95.75 84 ARG A C 1
ATOM 646 O O . ARG A 1 84 ? 0.451 -6.876 -11.527 1.00 95.75 84 ARG A O 1
ATOM 653 N N . TYR A 1 85 ? -0.884 -5.091 -11.722 1.00 97.00 85 TYR A N 1
ATOM 654 C CA . TYR A 1 85 ? -1.663 -5.359 -10.516 1.00 97.00 85 TYR A CA 1
ATOM 655 C C . TYR A 1 85 ? -3.158 -5.408 -10.785 1.00 97.00 85 TYR A C 1
ATOM 657 O O . TYR A 1 85 ? -3.693 -4.689 -11.629 1.00 97.00 85 TYR A O 1
ATOM 665 N N . GLN A 1 86 ? -3.853 -6.216 -9.996 1.00 97.69 86 GLN A N 1
ATOM 666 C CA . GLN A 1 86 ? -5.292 -6.097 -9.794 1.00 97.69 86 GLN A CA 1
ATOM 667 C C . GLN A 1 86 ? -5.603 -6.189 -8.314 1.00 97.69 86 GLN A C 1
ATOM 669 O O . GLN A 1 86 ? -4.878 -6.832 -7.556 1.00 97.69 86 GLN A O 1
ATOM 674 N N . ILE A 1 87 ? -6.704 -5.560 -7.927 1.00 96.69 87 ILE A N 1
ATOM 675 C CA . ILE A 1 87 ? -7.115 -5.431 -6.533 1.00 96.69 87 ILE A CA 1
ATOM 676 C C . ILE A 1 87 ? -8.566 -5.857 -6.364 1.00 96.69 87 ILE A C 1
ATOM 678 O O . ILE A 1 87 ? -9.346 -5.863 -7.318 1.00 96.69 87 ILE A O 1
ATOM 682 N N . ARG A 1 88 ? -8.928 -6.206 -5.136 1.00 95.75 88 ARG A N 1
ATOM 683 C CA . ARG A 1 88 ? -10.309 -6.317 -4.672 1.00 95.75 88 ARG A CA 1
ATOM 684 C C . ARG A 1 88 ? -10.389 -5.919 -3.209 1.00 95.75 88 ARG A C 1
ATOM 686 O O . ARG A 1 88 ? -9.456 -6.168 -2.454 1.00 95.75 88 ARG A O 1
ATOM 693 N N . SER A 1 89 ? -11.510 -5.328 -2.829 1.00 94.38 89 SER A N 1
ATOM 694 C CA . SER A 1 89 ? -11.866 -4.986 -1.452 1.00 94.38 89 SER A CA 1
ATOM 695 C C . SER A 1 89 ? -13.140 -5.746 -1.112 1.00 94.38 89 SER A C 1
ATOM 697 O O . SER A 1 89 ? -14.023 -5.822 -1.962 1.00 94.38 89 SER A O 1
ATOM 699 N N . CYS A 1 90 ? -13.227 -6.334 0.078 1.00 93.81 90 CYS A N 1
ATOM 700 C CA . CYS A 1 90 ? -14.251 -7.317 0.404 1.00 93.81 90 CYS A CA 1
ATOM 701 C C . CYS A 1 90 ? -14.657 -7.309 1.887 1.00 93.81 90 CYS A C 1
ATOM 703 O O . CYS A 1 90 ? -13.851 -7.041 2.779 1.00 93.81 90 CYS A O 1
ATOM 705 N N . ALA A 1 91 ? -15.929 -7.616 2.156 1.00 91.25 91 ALA A N 1
ATOM 706 C CA . ALA A 1 91 ? -16.470 -7.673 3.517 1.00 91.25 91 ALA A CA 1
ATOM 707 C C . ALA A 1 91 ? -16.031 -8.933 4.291 1.00 91.25 91 ALA A C 1
ATOM 709 O O . ALA A 1 91 ? -15.879 -8.881 5.511 1.00 91.25 91 ALA A O 1
ATOM 710 N N . ASN A 1 92 ? -15.792 -10.042 3.580 1.00 92.00 92 ASN A N 1
ATOM 711 C CA . ASN A 1 92 ? -15.367 -11.328 4.142 1.00 92.00 92 ASN A CA 1
ATOM 712 C C . ASN A 1 92 ? -13.844 -11.486 4.077 1.00 92.00 92 ASN A C 1
ATOM 714 O O . ASN A 1 92 ? -13.219 -11.028 3.124 1.00 92.00 92 ASN A O 1
ATOM 718 N N . SER A 1 93 ? -13.245 -12.192 5.037 1.00 91.00 93 SER A N 1
ATOM 719 C CA . SER A 1 93 ? -11.784 -12.355 5.134 1.00 91.00 93 SER A CA 1
ATOM 720 C C . SER A 1 93 ? -11.131 -13.079 3.952 1.00 91.00 93 SER A C 1
ATOM 722 O O . SER A 1 93 ? -9.944 -12.892 3.697 1.00 91.00 93 SER A O 1
ATOM 724 N N . ASP A 1 94 ? -11.889 -13.887 3.216 1.00 92.75 94 ASP A N 1
ATOM 725 C CA . ASP A 1 94 ? -11.424 -14.659 2.061 1.00 92.75 94 ASP A CA 1
ATOM 726 C C . ASP A 1 94 ? -11.618 -13.935 0.712 1.00 92.75 94 ASP A C 1
ATOM 728 O O . ASP A 1 94 ? -11.119 -14.392 -0.321 1.00 92.75 94 ASP A O 1
ATOM 732 N N . CYS A 1 95 ? -12.334 -12.805 0.706 1.00 94.50 95 CYS A N 1
ATOM 733 C CA . CYS A 1 95 ? -12.814 -12.117 -0.491 1.00 94.50 95 CYS A CA 1
ATOM 734 C C . CYS A 1 95 ? -13.578 -13.003 -1.500 1.00 94.50 95 CYS A C 1
ATOM 736 O O . CYS A 1 95 ? -13.573 -12.700 -2.696 1.00 94.50 95 CYS A O 1
ATOM 738 N N . SER A 1 96 ? -14.242 -14.083 -1.076 1.00 90.81 96 SER A N 1
ATOM 739 C CA . SER A 1 96 ? -14.902 -15.025 -2.002 1.00 90.81 96 SER A CA 1
ATOM 740 C C . SER A 1 96 ? -16.041 -14.408 -2.828 1.00 90.81 96 SER A C 1
ATOM 742 O O . SER A 1 96 ? -16.291 -14.859 -3.943 1.00 90.81 96 SER A O 1
ATOM 744 N N . GLY A 1 97 ? -16.685 -13.346 -2.332 1.00 87.62 97 GLY A N 1
ATOM 745 C CA . GLY A 1 97 ? -17.791 -12.655 -3.012 1.00 87.62 97 GLY A CA 1
ATOM 746 C C . GLY A 1 97 ? -17.394 -11.542 -3.989 1.00 87.62 97 GLY A C 1
ATOM 747 O O . GLY A 1 97 ? -18.261 -11.012 -4.675 1.00 87.62 97 GLY A O 1
ATOM 748 N N . GLU A 1 98 ? -16.112 -11.174 -4.072 1.00 93.06 98 GLU A N 1
ATOM 749 C CA . GLU A 1 98 ? -15.669 -9.991 -4.824 1.00 93.06 98 GLU A CA 1
ATOM 750 C C . GLU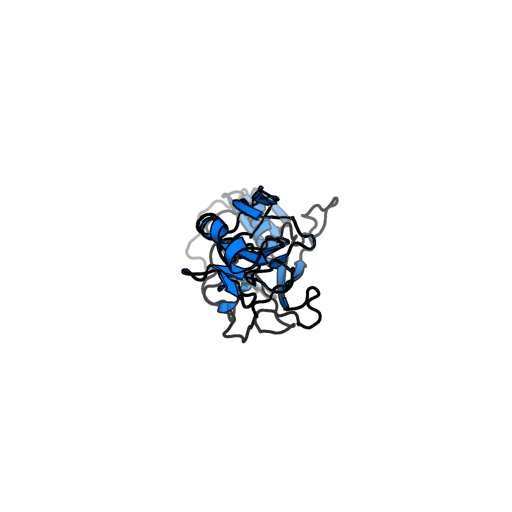 A 1 98 ? -14.679 -10.360 -5.932 1.00 93.06 98 GLU A C 1
ATOM 752 O O . GLU A 1 98 ? -13.667 -11.032 -5.705 1.00 93.06 98 GLU A O 1
ATOM 757 N N . ALA A 1 99 ? -14.938 -9.888 -7.151 1.00 93.69 99 ALA A N 1
ATOM 758 C CA . ALA A 1 99 ? -14.031 -10.086 -8.277 1.00 93.69 99 ALA A CA 1
ATOM 759 C C . ALA A 1 99 ? -12.811 -9.155 -8.181 1.00 93.69 99 ALA A C 1
ATOM 761 O O . ALA A 1 99 ? -12.928 -8.001 -7.770 1.00 93.69 99 ALA A O 1
ATOM 762 N N . PHE A 1 100 ? -11.646 -9.637 -8.624 1.00 96.75 100 PHE A N 1
ATOM 763 C CA . PHE A 1 100 ? -10.500 -8.767 -8.900 1.00 96.75 100 PHE A CA 1
ATOM 764 C C . PHE A 1 100 ? -10.836 -7.758 -10.001 1.00 96.75 100 PHE A C 1
ATOM 766 O O . PHE A 1 100 ? -11.574 -8.055 -10.941 1.00 96.75 100 PHE A O 1
ATOM 773 N N . LYS A 1 101 ? -10.264 -6.561 -9.898 1.00 96.56 101 LYS A N 1
ATOM 774 C CA . LYS A 1 101 ? -10.496 -5.472 -10.843 1.00 96.56 101 LYS A CA 1
ATOM 775 C C . LYS A 1 101 ? -9.192 -4.741 -11.137 1.00 96.56 101 LYS A C 1
ATOM 777 O O . LYS A 1 101 ? -8.363 -4.540 -10.248 1.00 96.56 101 LYS A O 1
ATOM 782 N N . GLY A 1 102 ? -9.016 -4.364 -12.396 1.00 96.94 102 GLY A N 1
ATOM 783 C CA . GLY A 1 102 ? -8.064 -3.341 -12.809 1.00 96.94 102 GLY A CA 1
ATOM 784 C C . GLY A 1 102 ? -8.722 -1.964 -12.942 1.00 96.94 102 GLY A C 1
ATOM 785 O O . GLY A 1 102 ? -9.860 -1.783 -12.504 1.00 96.94 102 GLY A O 1
ATOM 786 N N . PRO A 1 103 ? -8.051 -1.003 -13.596 1.00 96.31 103 PRO A N 1
ATOM 787 C CA . PRO A 1 103 ? -8.495 0.392 -13.692 1.00 96.31 103 PRO A CA 1
ATOM 788 C C . PRO A 1 103 ? -9.842 0.593 -14.403 1.00 96.31 103 PRO A C 1
ATOM 790 O O . PRO A 1 103 ? -10.477 1.626 -14.232 1.00 96.31 103 PRO A O 1
ATOM 793 N N . THR A 1 104 ? -10.323 -0.381 -15.176 1.00 95.62 104 THR A N 1
ATOM 794 C CA . THR A 1 104 ? -11.614 -0.303 -15.892 1.00 95.62 104 THR A CA 1
ATOM 795 C C . THR A 1 104 ? -12.721 -1.123 -15.219 1.00 95.62 104 THR A C 1
ATOM 797 O O . THR A 1 104 ? -13.613 -1.639 -15.894 1.00 95.62 104 THR A O 1
ATOM 800 N N . ASN A 1 105 ? -12.621 -1.334 -13.901 1.00 95.62 105 ASN A N 1
ATOM 801 C CA . ASN A 1 105 ? -13.610 -2.053 -13.087 1.00 95.62 105 ASN A CA 1
ATOM 802 C C . ASN A 1 105 ? -13.898 -3.498 -13.540 1.00 95.62 105 ASN A C 1
ATOM 804 O O . ASN A 1 105 ? -15.001 -4.007 -13.354 1.00 95.62 105 ASN A O 1
ATOM 808 N N . ASN A 1 106 ? -12.927 -4.170 -14.164 1.00 93.56 106 ASN A N 1
ATOM 809 C CA . ASN A 1 106 ? -13.097 -5.534 -14.660 1.00 93.56 106 ASN A CA 1
ATOM 810 C C . ASN A 1 106 ? -11.813 -6.365 -14.527 1.00 93.56 106 ASN A C 1
ATOM 812 O O . ASN A 1 106 ? -10.734 -5.838 -14.259 1.00 93.56 106 ASN A O 1
ATOM 816 N N . LEU A 1 107 ? -11.944 -7.675 -14.741 1.00 94.81 107 LEU A N 1
ATOM 817 C CA . LEU A 1 107 ? -10.855 -8.653 -14.644 1.00 94.81 107 LEU A CA 1
ATOM 818 C C . LEU A 1 107 ? -9.855 -8.609 -15.812 1.00 94.81 107 LEU A C 1
ATOM 820 O O . LEU A 1 107 ? -8.833 -9.291 -15.741 1.00 94.81 107 LEU A O 1
ATOM 824 N N . LYS A 1 108 ? -10.145 -7.865 -16.886 1.00 94.00 108 LYS A N 1
ATOM 825 C CA . LYS A 1 108 ? -9.332 -7.836 -18.113 1.00 94.00 108 LYS A CA 1
ATOM 826 C C . LYS A 1 108 ? -8.267 -6.740 -18.096 1.00 94.00 108 LYS A C 1
ATOM 828 O O . LYS A 1 108 ? -7.261 -6.879 -18.779 1.00 94.00 108 LYS A O 1
ATOM 833 N N . SER A 1 109 ? -8.478 -5.665 -17.338 1.00 95.38 109 SER A N 1
ATOM 834 C CA . SER A 1 109 ? -7.491 -4.595 -17.174 1.00 95.38 109 SER A CA 1
ATOM 835 C C . SER A 1 109 ? -6.602 -4.833 -15.963 1.00 95.38 109 SER A C 1
ATOM 837 O O . SER A 1 109 ? -7.003 -5.475 -14.995 1.00 95.38 109 SER A O 1
ATOM 839 N N . THR A 1 110 ? -5.397 -4.278 -15.986 1.00 97.00 110 THR A N 1
ATOM 840 C CA . THR A 1 110 ? -4.454 -4.321 -14.866 1.00 97.00 110 THR A CA 1
ATOM 841 C C . THR A 1 110 ? -3.860 -2.939 -14.654 1.00 97.00 110 THR A C 1
ATOM 843 O O . THR A 1 110 ? -3.583 -2.250 -15.630 1.00 97.00 110 THR A O 1
ATOM 846 N N . PHE A 1 111 ? -3.642 -2.538 -13.406 1.00 97.00 111 PHE A N 1
ATOM 847 C CA . PHE A 1 111 ? -2.834 -1.361 -13.098 1.00 97.00 111 PHE A CA 1
ATOM 848 C C . PHE A 1 111 ? -1.372 -1.638 -13.450 1.00 97.00 111 PHE A C 1
ATOM 850 O O . PHE A 1 111 ? -0.912 -2.768 -13.298 1.00 97.00 111 PHE A O 1
ATOM 857 N N . SER A 1 112 ? -0.650 -0.617 -13.886 1.00 94.56 112 SER A N 1
ATOM 858 C CA . SER A 1 112 ? 0.788 -0.648 -14.158 1.00 94.56 112 SER A CA 1
ATOM 859 C C . SER A 1 112 ? 1.356 0.764 -14.049 1.00 94.56 112 SER A C 1
ATOM 861 O O . SER A 1 112 ? 0.613 1.748 -13.999 1.00 94.56 112 SER A O 1
ATOM 863 N N . GLU A 1 113 ? 2.677 0.874 -14.042 1.00 92.38 113 GLU A N 1
ATOM 864 C CA . GLU A 1 113 ? 3.404 2.141 -14.083 1.00 92.38 113 GLU A CA 1
ATOM 865 C C . GLU A 1 113 ? 3.054 3.011 -15.297 1.00 92.38 113 GLU A C 1
ATOM 867 O O . GLU A 1 113 ? 3.189 4.228 -15.216 1.00 92.38 113 GLU A O 1
ATOM 872 N N . LEU A 1 114 ? 2.526 2.428 -16.381 1.00 92.31 114 LEU A N 1
ATOM 873 C CA . LEU A 1 114 ? 2.046 3.176 -17.549 1.00 92.31 114 LEU A CA 1
ATOM 874 C C . LEU A 1 114 ? 0.901 4.140 -17.220 1.00 92.31 114 LEU A C 1
ATOM 876 O O . LEU A 1 114 ? 0.627 5.048 -17.994 1.00 92.31 114 LEU A O 1
ATOM 880 N N . TYR A 1 115 ? 0.230 3.969 -16.082 1.00 95.12 115 TYR A N 1
ATOM 881 C CA . TYR A 1 115 ? -0.795 4.898 -15.616 1.00 95.12 115 TYR A CA 1
ATOM 882 C C . TYR A 1 115 ? -0.235 6.073 -14.793 1.00 95.12 115 TYR A C 1
ATOM 884 O O . TYR A 1 115 ? -1.006 6.939 -14.384 1.00 95.12 115 TYR A O 1
ATOM 892 N N . ASN A 1 116 ? 1.081 6.136 -14.560 1.00 94.38 116 ASN A N 1
ATOM 893 C CA . ASN A 1 116 ? 1.753 7.193 -13.796 1.00 94.38 116 ASN A CA 1
ATOM 894 C C . ASN A 1 116 ? 1.975 8.469 -14.631 1.00 94.38 116 ASN A C 1
ATOM 896 O O . ASN A 1 116 ? 3.100 8.945 -14.795 1.00 94.38 116 ASN A O 1
ATOM 900 N N . ASN A 1 117 ? 0.889 9.010 -15.178 1.00 94.25 117 ASN A N 1
ATOM 901 C CA . ASN A 1 117 ? 0.883 10.237 -15.969 1.00 94.25 117 ASN A CA 1
ATOM 902 C C . ASN A 1 117 ? -0.064 11.271 -15.357 1.00 94.25 117 ASN A C 1
ATOM 904 O O . ASN A 1 117 ? -0.929 10.936 -14.547 1.00 94.25 117 ASN A O 1
ATOM 908 N N . THR A 1 118 ? 0.055 12.532 -15.775 1.00 94.06 118 THR A N 1
ATOM 909 C CA . THR A 1 118 ? -0.879 13.594 -15.366 1.00 94.06 118 THR A CA 1
ATOM 910 C C . THR A 1 118 ? -2.321 13.303 -15.781 1.00 94.06 118 THR A C 1
ATOM 912 O O . THR A 1 118 ? -3.242 13.767 -15.113 1.00 94.06 118 THR A O 1
ATOM 915 N N . THR A 1 119 ? -2.525 12.491 -16.825 1.00 94.25 119 THR A N 1
ATOM 916 C CA . THR A 1 119 ? -3.834 11.951 -17.214 1.00 94.25 119 THR A CA 1
ATOM 917 C C . THR A 1 119 ? -3.788 10.415 -17.219 1.00 94.25 119 THR A C 1
ATOM 919 O O . THR A 1 119 ? -3.495 9.804 -18.249 1.00 94.25 119 THR A O 1
ATOM 922 N N . PRO A 1 120 ? -4.070 9.752 -16.077 1.00 94.00 120 PRO A N 1
ATOM 923 C CA . PRO A 1 120 ? -3.968 8.296 -15.976 1.00 94.00 120 PRO A CA 1
ATOM 924 C C . PRO A 1 120 ? -4.886 7.565 -16.961 1.00 94.00 120 PRO A C 1
ATOM 926 O O . PRO A 1 120 ? -4.450 6.656 -17.667 1.00 94.00 120 PRO A O 1
ATOM 929 N N . ILE A 1 121 ? -6.157 7.964 -17.063 1.00 93.88 121 ILE A N 1
ATOM 930 C CA . ILE A 1 121 ? -7.090 7.352 -18.017 1.00 93.88 121 ILE A CA 1
ATOM 931 C C . ILE A 1 121 ? -6.618 7.659 -19.442 1.00 93.88 121 ILE A C 1
ATOM 933 O O . ILE A 1 121 ? -6.500 8.815 -19.830 1.00 93.88 121 ILE A O 1
ATOM 937 N N . GLY A 1 122 ? -6.367 6.607 -20.222 1.00 90.62 122 GLY A N 1
ATOM 938 C CA . GLY A 1 122 ? -5.810 6.726 -21.570 1.00 90.62 122 GLY A CA 1
ATOM 939 C C . GLY A 1 122 ? -4.284 6.825 -21.621 1.00 90.62 122 GLY A C 1
ATOM 940 O O . GLY A 1 122 ? -3.754 6.895 -22.722 1.00 90.62 122 GLY A O 1
ATOM 941 N N . MET A 1 123 ? -3.589 6.772 -20.473 1.00 92.75 123 MET A N 1
ATOM 942 C CA . MET A 1 123 ? -2.120 6.810 -20.381 1.00 92.75 123 MET A CA 1
ATOM 943 C C . MET A 1 123 ? -1.533 8.023 -21.121 1.00 92.75 123 MET A C 1
ATOM 945 O O . MET A 1 123 ? -0.632 7.891 -21.945 1.00 92.75 123 MET A O 1
ATOM 949 N N . ALA A 1 124 ? -2.099 9.202 -20.862 1.00 92.62 124 ALA A N 1
ATOM 950 C CA . ALA A 1 124 ? -1.824 10.423 -21.611 1.00 92.62 124 ALA A CA 1
ATOM 951 C C . ALA A 1 124 ? -1.238 11.533 -20.725 1.00 92.62 124 ALA A C 1
ATOM 953 O O . ALA A 1 124 ? -1.272 11.474 -19.493 1.00 92.62 124 ALA A O 1
ATOM 954 N N . GLY A 1 125 ? -0.744 12.589 -21.371 1.00 94.00 125 GLY A N 1
ATOM 955 C CA . GLY A 1 125 ? -0.095 13.712 -20.701 1.00 94.00 125 GLY A CA 1
ATOM 956 C C . GLY A 1 125 ? 1.358 13.417 -20.337 1.00 94.00 125 GLY A C 1
ATOM 957 O O . GLY A 1 125 ? 2.001 12.558 -20.937 1.00 94.00 125 GLY A O 1
ATOM 958 N N . ASP A 1 126 ? 1.872 14.158 -19.359 1.00 94.19 126 ASP A N 1
ATOM 959 C CA . ASP A 1 126 ? 3.263 14.048 -18.932 1.00 94.19 126 ASP A CA 1
ATOM 960 C C . ASP A 1 126 ? 3.441 12.912 -17.924 1.00 94.19 126 ASP A C 1
ATOM 962 O O . ASP A 1 126 ? 2.647 12.759 -16.989 1.00 94.19 126 ASP A O 1
ATOM 966 N N . VAL A 1 127 ? 4.537 12.167 -18.063 1.00 91.88 127 VAL A N 1
ATOM 967 C CA . VAL A 1 127 ? 4.953 11.159 -17.081 1.00 91.88 127 VAL A CA 1
ATOM 968 C C . VAL A 1 127 ? 5.290 11.845 -15.759 1.00 91.88 127 VAL A C 1
ATOM 970 O O . VAL A 1 127 ? 6.111 12.768 -15.701 1.00 91.88 127 VAL A O 1
ATOM 973 N N . GLN A 1 128 ? 4.695 11.371 -14.666 1.00 93.06 128 GLN A N 1
ATOM 974 C CA . GLN A 1 128 ? 4.980 11.900 -13.338 1.00 93.06 128 GLN A CA 1
ATOM 975 C C . GLN A 1 128 ? 6.359 11.435 -12.855 1.00 93.06 128 GLN A C 1
ATOM 977 O O . GLN A 1 128 ? 6.711 10.256 -12.916 1.00 93.06 128 GLN A O 1
ATOM 982 N N . LYS A 1 129 ? 7.160 12.381 -12.356 1.00 90.50 129 LYS A N 1
ATOM 983 C CA . LYS A 1 129 ? 8.498 12.100 -11.821 1.00 90.50 129 LYS A CA 1
ATOM 984 C C . LYS A 1 129 ? 8.386 11.459 -10.436 1.00 90.50 129 LYS A C 1
ATOM 986 O O . LYS A 1 129 ? 7.644 11.950 -9.594 1.00 90.50 129 LYS A O 1
ATOM 991 N N . GLY A 1 130 ? 9.190 10.428 -10.182 1.00 89.31 130 GLY A N 1
ATOM 992 C CA . GLY A 1 130 ? 9.253 9.738 -8.891 1.00 89.31 130 GLY A CA 1
ATOM 993 C C . GLY A 1 130 ? 8.744 8.301 -8.962 1.00 89.31 130 GLY A C 1
ATOM 994 O O . GLY A 1 130 ? 8.672 7.711 -10.040 1.00 89.31 130 GLY A O 1
ATOM 995 N N . ALA A 1 131 ? 8.441 7.728 -7.797 1.00 88.25 131 ALA A N 1
ATOM 996 C CA . ALA A 1 131 ? 7.828 6.408 -7.718 1.00 88.25 131 ALA A CA 1
ATOM 997 C C . ALA A 1 131 ? 6.373 6.468 -8.227 1.00 88.25 131 ALA A C 1
ATOM 999 O O . ALA A 1 131 ? 5.674 7.427 -7.889 1.00 88.25 131 ALA A O 1
ATOM 1000 N N . PRO A 1 132 ? 5.904 5.469 -9.000 1.00 91.00 132 PRO A N 1
ATOM 1001 C CA . PRO A 1 132 ? 4.523 5.430 -9.462 1.00 91.00 132 PRO A CA 1
ATOM 1002 C C . PRO A 1 132 ? 3.519 5.491 -8.310 1.00 91.00 132 PRO A C 1
ATOM 1004 O O . PRO A 1 132 ? 3.601 4.692 -7.377 1.00 91.00 132 PRO A O 1
ATOM 1007 N N . SER A 1 133 ? 2.554 6.408 -8.396 1.00 92.00 133 SER A N 1
ATOM 1008 C CA . SER A 1 133 ? 1.474 6.543 -7.414 1.00 92.00 133 SER A CA 1
ATOM 1009 C C . SER A 1 133 ? 0.124 6.567 -8.121 1.00 92.00 133 SER A C 1
ATOM 1011 O O . SER A 1 133 ? -0.194 7.497 -8.859 1.00 92.00 133 SER A O 1
ATOM 1013 N N . LEU A 1 134 ? -0.674 5.517 -7.918 1.00 93.62 134 LEU A N 1
ATOM 1014 C CA . LEU A 1 134 ? -1.947 5.326 -8.609 1.00 93.62 134 LEU A CA 1
ATOM 1015 C C . LEU A 1 134 ? -3.111 5.457 -7.626 1.00 93.62 134 LEU A C 1
ATOM 1017 O O . LEU A 1 134 ? -3.516 4.489 -6.983 1.00 93.62 134 LEU A O 1
ATOM 1021 N N . THR A 1 135 ? -3.682 6.655 -7.530 1.00 93.00 135 THR A N 1
ATOM 1022 C CA . THR A 1 135 ? -4.879 6.886 -6.713 1.00 93.00 135 THR A CA 1
ATOM 1023 C C . THR A 1 135 ? -6.113 6.320 -7.416 1.00 93.00 135 THR A C 1
ATOM 1025 O O . THR A 1 135 ? -6.426 6.713 -8.538 1.00 93.00 135 THR A O 1
ATOM 1028 N N . PHE A 1 136 ? -6.865 5.431 -6.758 1.00 93.56 136 PHE A N 1
ATOM 1029 C CA . PHE A 1 136 ? -8.045 4.794 -7.366 1.00 93.56 136 PHE A CA 1
ATOM 1030 C C . PHE A 1 136 ? -9.123 5.791 -7.823 1.00 93.56 136 PHE A C 1
ATOM 1032 O O . PHE A 1 136 ? -9.787 5.546 -8.829 1.00 93.56 136 PHE A O 1
ATOM 1039 N N . SER A 1 137 ? -9.268 6.942 -7.156 1.00 93.00 137 SER A N 1
ATOM 1040 C CA . SER A 1 137 ? -10.222 7.985 -7.565 1.00 93.00 137 SER A CA 1
ATOM 1041 C C . SER A 1 137 ? -9.933 8.560 -8.957 1.00 93.00 137 SER A C 1
ATOM 1043 O O . SER A 1 137 ? -10.875 8.936 -9.660 1.00 93.00 137 SER A O 1
ATOM 1045 N N . SER A 1 138 ? -8.672 8.541 -9.404 1.00 94.56 138 SER A N 1
ATOM 1046 C CA . SER A 1 138 ? -8.261 8.981 -10.745 1.00 94.56 138 SER A CA 1
ATOM 1047 C C . SER A 1 138 ? -8.801 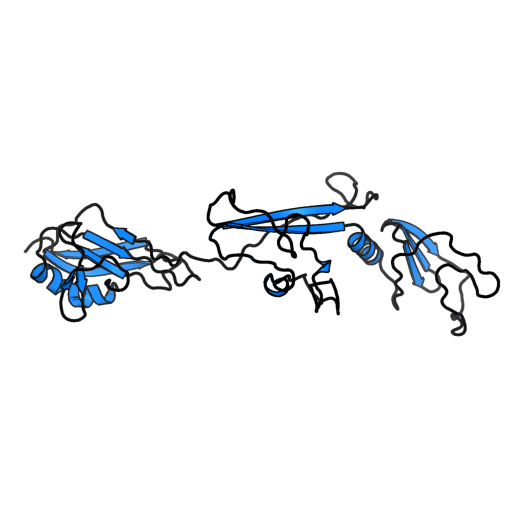8.092 -11.873 1.00 94.56 138 SER A C 1
ATOM 1049 O O . SER A 1 138 ? -8.757 8.485 -13.033 1.00 94.56 138 SER A O 1
ATOM 1051 N N . PHE A 1 139 ? -9.335 6.910 -11.547 1.00 96.38 139 PHE A N 1
ATOM 1052 C CA . PHE A 1 139 ? -9.912 5.950 -12.497 1.00 96.38 139 PHE A CA 1
ATOM 1053 C C . PHE A 1 139 ? -11.444 5.867 -12.408 1.00 96.38 139 PHE A C 1
ATOM 1055 O O . PHE A 1 139 ? -12.069 5.015 -13.040 1.00 96.38 139 PHE A O 1
ATOM 1062 N N . SER A 1 140 ? -12.085 6.752 -11.641 1.00 94.62 140 SER A N 1
ATOM 1063 C CA . SER A 1 140 ? -13.552 6.815 -11.563 1.00 94.62 140 SER A CA 1
ATOM 1064 C C . SER A 1 140 ? -14.196 7.057 -12.936 1.00 94.62 140 SER A C 1
ATOM 1066 O O . SER A 1 140 ? -15.225 6.460 -13.246 1.00 94.62 140 SER A O 1
ATOM 1068 N N . GLY A 1 141 ? -13.541 7.837 -13.806 1.00 94.19 141 GLY A N 1
ATOM 1069 C CA . GLY A 1 141 ? -13.976 8.074 -15.188 1.00 94.19 141 GLY A CA 1
ATOM 1070 C C . GLY A 1 141 ? -13.963 6.831 -16.090 1.00 94.19 141 GLY A C 1
ATOM 1071 O O . GLY A 1 141 ? -14.701 6.788 -17.068 1.00 94.19 141 GLY A O 1
ATOM 1072 N N . SER A 1 142 ? -13.188 5.793 -15.752 1.00 93.75 142 SER A N 1
ATOM 1073 C CA . SER A 1 142 ? -13.224 4.476 -16.411 1.00 93.75 142 SER A CA 1
ATOM 1074 C C . SER A 1 142 ? -14.149 3.481 -15.698 1.00 93.75 142 SER A C 1
ATOM 1076 O O . SER A 1 142 ? -14.111 2.280 -15.975 1.00 93.75 142 SER A O 1
ATOM 1078 N N . GLY A 1 143 ? -14.978 3.974 -14.773 1.00 94.38 143 GLY A N 1
ATOM 1079 C CA . GLY A 1 143 ? -15.960 3.201 -14.021 1.00 94.38 143 GLY A CA 1
ATOM 1080 C C . GLY A 1 143 ? -15.391 2.445 -12.822 1.00 94.38 143 GLY A C 1
ATOM 1081 O O . GLY A 1 143 ? -16.118 1.636 -12.245 1.00 94.38 143 GLY A O 1
ATOM 1082 N N . LEU A 1 144 ? -14.120 2.655 -12.442 1.00 96.06 144 LEU A N 1
ATOM 1083 C CA . LEU A 1 144 ? -13.542 1.984 -11.275 1.00 96.06 144 LEU A CA 1
ATOM 1084 C C . LEU A 1 144 ? -14.320 2.350 -10.010 1.00 96.06 144 LEU A C 1
ATOM 1086 O O . LEU A 1 144 ? -14.433 3.521 -9.653 1.00 96.06 144 LEU A O 1
ATOM 1090 N N . SER A 1 145 ? -14.786 1.325 -9.300 1.00 91.25 145 SER A N 1
ATOM 1091 C CA . SER A 1 145 ? -15.384 1.465 -7.979 1.00 91.25 145 SER A CA 1
ATOM 1092 C C . SER A 1 145 ? -14.756 0.468 -7.010 1.00 91.25 145 SER A C 1
ATOM 1094 O O . SER A 1 145 ? -14.765 -0.748 -7.242 1.00 91.25 145 SER A O 1
ATOM 1096 N N . VAL A 1 146 ? -14.193 1.005 -5.927 1.00 91.00 146 VAL A N 1
ATOM 1097 C CA . VAL A 1 146 ? -13.569 0.252 -4.837 1.00 91.00 146 VAL A CA 1
ATOM 1098 C C . VAL A 1 146 ? -14.238 0.678 -3.539 1.00 91.00 146 VAL A C 1
ATOM 1100 O O . VAL A 1 146 ? -14.025 1.788 -3.056 1.00 91.00 146 VAL A O 1
ATOM 1103 N N . SER A 1 147 ? -15.068 -0.199 -2.984 1.00 89.88 147 SER A N 1
ATOM 1104 C CA . SER A 1 147 ? -15.720 0.039 -1.697 1.00 89.88 147 SER A CA 1
ATOM 1105 C C . SER A 1 147 ? -14.703 0.003 -0.559 1.00 89.88 147 SER A C 1
ATOM 1107 O O . SER A 1 147 ? -13.745 -0.773 -0.594 1.00 89.88 147 SER A O 1
ATOM 1109 N N . SER A 1 148 ? -14.935 0.802 0.481 1.00 87.00 148 SER A N 1
ATOM 1110 C CA . SER A 1 148 ? -14.202 0.662 1.739 1.00 87.00 148 SER A CA 1
ATOM 1111 C C . SER A 1 148 ? -14.701 -0.589 2.460 1.00 87.00 148 SER A C 1
ATOM 1113 O O . SER A 1 148 ? -15.865 -0.645 2.853 1.00 87.00 148 SER A O 1
ATOM 1115 N N . ASN A 1 149 ? -13.848 -1.603 2.601 1.00 88.88 149 ASN A N 1
ATOM 1116 C CA . ASN A 1 149 ? -14.143 -2.797 3.385 1.00 88.88 149 ASN A CA 1
ATOM 1117 C C . ASN A 1 149 ? -12.971 -3.141 4.305 1.00 88.88 149 ASN A C 1
ATOM 1119 O O . ASN A 1 149 ? -11.849 -2.672 4.121 1.00 88.88 149 ASN A O 1
ATOM 1123 N N . ARG A 1 150 ? -13.241 -4.009 5.284 1.00 84.50 150 ARG A N 1
ATOM 1124 C CA . ARG A 1 150 ? -12.253 -4.482 6.259 1.00 84.50 150 ARG A CA 1
ATOM 1125 C C . ARG A 1 150 ? -11.110 -5.282 5.631 1.00 84.50 150 ARG A C 1
ATOM 1127 O O . ARG A 1 150 ? -10.008 -5.273 6.172 1.00 84.50 150 ARG A O 1
ATOM 1134 N N . TYR A 1 151 ? -11.375 -5.996 4.543 1.00 90.81 151 TYR A N 1
ATOM 1135 C CA . TYR A 1 151 ? -10.403 -6.875 3.910 1.00 90.81 151 TYR A CA 1
ATOM 1136 C C . TYR A 1 151 ? -10.156 -6.445 2.472 1.00 90.81 151 TYR A C 1
ATOM 1138 O O . TYR A 1 151 ? -11.030 -5.903 1.795 1.00 90.81 151 TYR A O 1
ATOM 1146 N N . PHE A 1 152 ? -8.952 -6.716 1.989 1.00 93.50 152 PHE A N 1
ATOM 1147 C CA . PHE A 1 152 ? -8.601 -6.535 0.594 1.00 93.50 152 PHE A CA 1
ATOM 1148 C C . PHE A 1 152 ? -7.596 -7.602 0.183 1.00 93.50 152 PHE A C 1
ATOM 1150 O O . PHE A 1 152 ? -6.914 -8.204 1.013 1.00 93.50 152 PHE A O 1
ATOM 1157 N N . GLN A 1 153 ? -7.501 -7.824 -1.118 1.00 95.69 153 GLN A N 1
ATOM 1158 C CA . GLN A 1 153 ? -6.469 -8.649 -1.718 1.00 95.69 153 GLN A CA 1
ATOM 1159 C C . GLN A 1 153 ? -5.962 -7.967 -2.978 1.00 95.69 153 GLN A C 1
ATOM 1161 O O . GLN A 1 153 ? -6.703 -7.268 -3.675 1.00 95.69 153 GLN A O 1
ATOM 1166 N N . TYR A 1 154 ? -4.701 -8.210 -3.295 1.00 95.25 154 TYR A N 1
ATOM 1167 C CA . TYR A 1 154 ? -4.101 -7.827 -4.561 1.00 95.25 154 TYR A CA 1
ATOM 1168 C C . TYR A 1 154 ? -3.474 -9.062 -5.203 1.00 95.25 154 TYR A C 1
ATOM 1170 O O . TYR A 1 154 ? -3.163 -10.046 -4.533 1.00 95.25 154 TYR A O 1
ATOM 1178 N N . ARG A 1 155 ? -3.295 -9.009 -6.517 1.00 95.69 155 ARG A N 1
ATOM 1179 C CA . ARG A 1 155 ? -2.451 -9.950 -7.247 1.00 95.69 155 ARG A CA 1
ATOM 1180 C C . ARG A 1 155 ? -1.484 -9.174 -8.117 1.00 95.69 155 ARG A C 1
ATOM 1182 O O . ARG A 1 155 ? -1.880 -8.183 -8.733 1.00 95.69 155 ARG A O 1
ATOM 1189 N N . ALA A 1 156 ? -0.242 -9.635 -8.142 1.00 96.38 156 ALA A N 1
ATOM 1190 C CA . ALA A 1 156 ? 0.812 -9.106 -8.988 1.00 96.38 156 ALA A CA 1
ATOM 1191 C C . ALA A 1 156 ? 1.071 -10.081 -10.140 1.00 96.38 156 ALA A C 1
ATOM 1193 O O . ALA A 1 156 ? 1.166 -11.290 -9.932 1.00 96.38 156 ALA A O 1
ATOM 1194 N N . PHE A 1 157 ? 1.189 -9.545 -11.345 1.00 96.00 157 PHE A N 1
ATOM 1195 C CA . PHE A 1 157 ? 1.665 -10.250 -12.524 1.00 96.00 157 PHE A CA 1
ATOM 1196 C C . PHE A 1 157 ? 3.060 -9.718 -12.826 1.00 96.00 157 PHE A C 1
ATOM 1198 O O . PHE A 1 157 ? 3.226 -8.518 -13.051 1.00 96.00 157 PHE A O 1
ATOM 1205 N N . LEU A 1 158 ? 4.046 -10.607 -12.794 1.00 95.00 158 LEU A N 1
ATOM 1206 C CA . LEU A 1 158 ? 5.442 -10.292 -13.068 1.00 95.00 158 LEU A CA 1
ATOM 1207 C C . LEU A 1 158 ? 5.775 -10.880 -14.437 1.00 95.00 158 LEU A C 1
ATOM 1209 O O . LEU A 1 158 ? 5.701 -12.093 -14.620 1.00 95.00 158 LEU A O 1
ATOM 1213 N N . GLU A 1 159 ? 6.084 -10.020 -15.400 1.00 94.50 159 GLU A N 1
ATOM 1214 C CA . GLU A 1 159 ? 6.406 -10.412 -16.770 1.00 94.50 159 GLU A CA 1
ATOM 1215 C C . GLU A 1 159 ? 7.803 -9.945 -17.142 1.00 94.50 159 GLU A C 1
ATOM 1217 O O . GLU A 1 159 ? 8.238 -8.860 -16.746 1.00 94.50 159 GLU A O 1
ATOM 1222 N N . SER A 1 160 ? 8.480 -10.763 -17.940 1.00 93.81 160 SER A N 1
ATOM 1223 C CA . SER A 1 160 ? 9.761 -10.423 -18.531 1.00 93.81 160 SER A CA 1
ATOM 1224 C C . SER A 1 160 ? 9.861 -10.993 -19.937 1.00 93.81 160 SER A C 1
ATOM 1226 O O . SER A 1 160 ? 9.625 -12.185 -20.135 1.00 93.81 160 SER A O 1
ATOM 1228 N N . ASP A 1 161 ? 10.243 -10.139 -20.880 1.00 93.06 161 ASP A N 1
ATOM 1229 C CA . ASP A 1 161 ? 10.686 -10.532 -22.220 1.00 93.06 161 ASP A CA 1
ATOM 1230 C C . ASP A 1 161 ? 12.212 -10.714 -22.270 1.00 93.06 161 ASP A C 1
ATOM 1232 O O . ASP A 1 161 ? 12.787 -10.842 -23.353 1.00 93.06 161 ASP A O 1
ATOM 1236 N N . ASP A 1 162 ? 12.897 -10.666 -21.120 1.00 93.12 162 ASP A N 1
ATOM 1237 C CA . ASP A 1 162 ? 14.347 -10.779 -21.087 1.00 93.12 162 ASP A CA 1
ATOM 1238 C C . ASP A 1 162 ? 14.787 -12.178 -21.531 1.00 93.12 162 ASP A C 1
ATOM 1240 O O . ASP A 1 162 ? 14.321 -13.200 -21.031 1.00 93.12 162 ASP A O 1
ATOM 1244 N N . ILE A 1 163 ? 15.710 -12.218 -22.484 1.00 90.50 163 ILE A N 1
ATOM 1245 C CA . ILE A 1 163 ? 16.296 -13.450 -23.023 1.00 90.50 163 ILE A CA 1
ATOM 1246 C C . ILE A 1 163 ? 17.777 -13.601 -22.655 1.00 90.50 163 ILE A C 1
ATOM 1248 O O . ILE A 1 163 ? 18.414 -14.588 -23.026 1.00 90.50 163 ILE A O 1
ATOM 1252 N N . GLN A 1 164 ? 18.355 -12.618 -21.964 1.00 90.81 164 GLN A N 1
ATOM 1253 C CA . GLN A 1 164 ? 19.767 -12.591 -21.608 1.00 90.81 164 GLN A CA 1
ATOM 1254 C C . GLN A 1 164 ? 20.030 -13.252 -20.259 1.00 90.81 164 GLN A C 1
ATOM 1256 O O . GLN A 1 164 ? 19.171 -13.330 -19.400 1.00 90.81 164 GLN A O 1
ATOM 1261 N N . ASN A 1 165 ? 21.274 -13.654 -20.011 1.00 92.31 165 ASN A N 1
ATOM 1262 C CA . ASN A 1 165 ? 21.681 -14.249 -18.734 1.00 92.31 165 ASN A CA 1
ATOM 1263 C C . ASN A 1 165 ? 22.407 -13.233 -17.838 1.00 92.31 165 ASN A C 1
ATOM 1265 O O . ASN A 1 165 ? 23.508 -13.498 -17.360 1.00 92.31 165 ASN A O 1
ATOM 1269 N N . LEU A 1 166 ? 21.827 -12.038 -17.676 1.00 91.12 166 LEU A N 1
ATOM 1270 C CA . LEU A 1 166 ? 22.444 -10.915 -16.949 1.00 91.12 166 LEU A CA 1
ATOM 1271 C C . LEU A 1 166 ? 22.007 -10.809 -15.480 1.00 91.12 166 LEU A C 1
ATOM 1273 O O . LEU A 1 166 ? 22.530 -9.964 -14.753 1.00 91.12 166 LEU A O 1
ATOM 1277 N N . CYS A 1 167 ? 21.051 -11.628 -15.036 1.00 90.88 167 CYS A N 1
ATOM 1278 C CA . CYS A 1 167 ? 20.663 -11.734 -13.632 1.00 90.88 167 CYS A CA 1
ATOM 1279 C C . CYS A 1 167 ? 21.145 -13.052 -13.031 1.00 90.88 167 CYS A C 1
ATOM 1281 O O . CYS A 1 167 ? 21.249 -14.061 -13.727 1.00 90.88 167 CYS A O 1
ATOM 1283 N N . THR A 1 168 ? 21.418 -13.046 -11.724 1.00 90.38 168 THR A N 1
ATOM 1284 C CA . THR A 1 168 ? 21.899 -14.226 -11.001 1.00 90.38 168 THR A CA 1
ATOM 1285 C C . THR A 1 168 ? 20.921 -14.600 -9.901 1.00 90.38 168 THR A C 1
ATOM 1287 O O . THR A 1 168 ? 20.858 -13.944 -8.864 1.00 90.38 168 THR A O 1
ATOM 1290 N N . TYR A 1 169 ? 20.207 -15.702 -10.109 1.00 89.69 169 TYR A N 1
ATOM 1291 C CA . TYR A 1 169 ? 19.332 -16.330 -9.118 1.00 89.69 169 TYR A CA 1
ATOM 1292 C C . TYR A 1 169 ? 19.963 -17.664 -8.702 1.00 89.69 169 TYR A C 1
ATOM 1294 O O . TYR A 1 169 ? 19.512 -18.744 -9.078 1.00 89.69 169 TYR A O 1
ATOM 1302 N N . GLY A 1 170 ? 21.136 -17.583 -8.068 1.00 90.38 170 GLY A N 1
ATOM 1303 C CA . GLY A 1 170 ? 22.055 -18.712 -7.865 1.00 90.38 170 GLY A CA 1
ATOM 1304 C C . GLY A 1 170 ? 22.861 -19.085 -9.120 1.00 90.38 170 GLY A C 1
ATOM 1305 O O . GLY A 1 170 ? 24.062 -19.311 -9.031 1.00 90.38 170 GLY A O 1
ATOM 1306 N N . THR A 1 171 ? 22.235 -19.072 -10.300 1.00 92.12 171 THR A N 1
ATOM 1307 C CA . THR A 1 171 ? 22.897 -19.201 -11.615 1.00 92.12 171 THR A CA 1
ATOM 1308 C C . THR A 1 171 ? 22.465 -18.073 -12.551 1.00 92.12 171 THR A C 1
ATOM 1310 O O . THR A 1 171 ? 21.478 -17.389 -12.277 1.00 92.12 171 THR A O 1
ATOM 1313 N N . ALA A 1 172 ? 23.209 -17.865 -13.642 1.00 93.94 172 ALA A N 1
ATOM 1314 C CA . ALA A 1 172 ? 22.891 -16.848 -14.641 1.00 93.94 172 ALA A CA 1
ATOM 1315 C C . ALA A 1 172 ? 21.584 -17.195 -15.383 1.00 93.94 172 ALA A C 1
ATOM 1317 O O . ALA A 1 172 ? 21.433 -18.314 -15.884 1.00 93.94 172 ALA A O 1
ATOM 1318 N N . LYS A 1 173 ? 20.636 -16.252 -15.417 1.00 93.56 173 LYS A N 1
ATOM 1319 C CA . LYS A 1 173 ? 19.269 -16.413 -15.937 1.00 93.56 173 LYS A CA 1
ATOM 1320 C C . LYS A 1 173 ? 18.738 -15.108 -16.559 1.00 93.56 173 LYS A C 1
ATOM 1322 O O . LYS A 1 173 ? 19.261 -14.036 -16.226 1.00 93.56 173 LYS A O 1
ATOM 1327 N N . PRO A 1 174 ? 17.674 -15.196 -17.383 1.00 93.25 174 PRO A N 1
ATOM 1328 C CA . PRO A 1 174 ? 16.772 -14.085 -17.683 1.00 93.25 174 PRO A CA 1
ATOM 1329 C C . PRO A 1 174 ? 16.408 -13.281 -16.451 1.00 93.25 174 PRO A C 1
ATOM 1331 O O . PRO A 1 174 ? 16.010 -13.852 -15.436 1.00 93.25 174 PRO A O 1
ATOM 1334 N N . CYS A 1 175 ? 16.547 -11.960 -16.530 1.00 91.75 175 CYS A N 1
ATOM 1335 C CA . CYS A 1 175 ? 16.051 -11.089 -15.478 1.00 91.75 175 CYS A CA 1
ATOM 1336 C C . CYS A 1 175 ? 14.525 -11.117 -15.447 1.00 91.75 175 CYS A C 1
ATOM 1338 O O . CYS A 1 175 ? 13.881 -11.209 -16.485 1.00 91.75 175 CYS A O 1
ATOM 1340 N N . SER A 1 176 ? 13.946 -11.001 -14.259 1.00 91.62 176 SER A N 1
ATOM 1341 C CA . SER A 1 176 ? 12.508 -10.817 -14.076 1.00 91.62 176 SER A CA 1
ATOM 1342 C C . SER A 1 176 ? 12.248 -9.797 -12.969 1.00 91.62 176 SER A C 1
ATOM 1344 O O . SER A 1 176 ? 13.132 -9.576 -12.130 1.00 91.62 176 SER A O 1
ATOM 1346 N N . PRO A 1 177 ? 11.072 -9.145 -12.952 1.00 92.31 177 PRO A N 1
ATOM 1347 C CA . PRO A 1 177 ? 10.712 -8.304 -11.828 1.00 92.31 177 PRO A CA 1
ATOM 1348 C C . PRO A 1 177 ? 10.564 -9.135 -10.548 1.00 92.31 177 PRO A C 1
ATOM 1350 O O . PRO A 1 177 ? 10.107 -10.275 -10.578 1.00 92.31 177 PRO A O 1
ATOM 1353 N N . GLU A 1 178 ? 10.895 -8.532 -9.409 1.00 89.56 178 GLU A N 1
ATOM 1354 C CA . GLU A 1 178 ? 10.778 -9.154 -8.091 1.00 89.56 178 GLU A CA 1
ATOM 1355 C C . GLU A 1 178 ? 9.973 -8.252 -7.156 1.00 89.56 178 GLU A C 1
ATOM 1357 O O . GLU A 1 178 ? 10.181 -7.038 -7.117 1.00 89.56 178 GLU A O 1
ATOM 1362 N N . LEU A 1 179 ? 9.090 -8.854 -6.359 1.00 90.25 179 LEU A N 1
ATOM 1363 C CA . LEU A 1 179 ? 8.394 -8.167 -5.276 1.00 90.25 179 LEU A CA 1
ATOM 1364 C C . LEU A 1 179 ? 9.162 -8.405 -3.972 1.00 90.25 179 LEU A C 1
ATOM 1366 O O . LEU A 1 179 ? 9.201 -9.528 -3.475 1.00 90.25 179 LEU A O 1
ATOM 1370 N N . LYS A 1 180 ? 9.823 -7.362 -3.457 1.00 90.94 180 LYS A N 1
ATOM 1371 C CA . LYS A 1 180 ? 10.678 -7.462 -2.259 1.00 90.94 180 LYS A CA 1
ATOM 1372 C C . LYS A 1 180 ? 9.924 -7.243 -0.956 1.00 90.94 180 LYS A C 1
ATOM 1374 O O . LYS A 1 180 ? 10.182 -7.955 0.005 1.00 90.94 180 LYS A O 1
ATOM 1379 N N . ASP A 1 181 ? 9.033 -6.262 -0.936 1.00 92.69 181 ASP A N 1
ATOM 1380 C CA . ASP A 1 181 ? 8.248 -5.909 0.240 1.00 92.69 181 ASP A CA 1
ATOM 1381 C C . ASP A 1 181 ? 6.895 -5.328 -0.177 1.00 92.69 181 ASP A C 1
ATOM 1383 O O . ASP A 1 181 ? 6.741 -4.810 -1.288 1.00 92.69 181 ASP A O 1
ATOM 1387 N N . VAL A 1 182 ? 5.916 -5.445 0.718 1.00 91.00 182 VAL A N 1
ATOM 1388 C CA . VAL A 1 182 ? 4.559 -4.934 0.549 1.00 91.00 182 VAL A CA 1
ATOM 1389 C C . VAL A 1 182 ? 4.137 -4.269 1.844 1.00 91.00 182 VAL A C 1
ATOM 1391 O O . VAL A 1 182 ? 3.790 -4.930 2.822 1.00 91.00 182 VAL A O 1
ATOM 1394 N N . LEU A 1 183 ? 4.110 -2.940 1.815 1.00 90.69 183 LEU A N 1
ATOM 1395 C CA . LEU A 1 183 ? 3.618 -2.137 2.919 1.00 90.69 183 LEU A CA 1
ATOM 1396 C C . LEU A 1 183 ? 2.127 -1.851 2.741 1.00 90.69 183 LEU A C 1
ATOM 1398 O O . LEU A 1 183 ? 1.690 -1.355 1.703 1.00 90.69 183 LEU A O 1
ATOM 1402 N N . ILE A 1 184 ? 1.356 -2.124 3.788 1.00 86.69 184 ILE A N 1
ATOM 1403 C CA . ILE A 1 184 ? -0.069 -1.813 3.859 1.00 86.69 184 ILE A CA 1
ATOM 1404 C C . ILE A 1 184 ? -0.237 -0.708 4.894 1.00 86.69 184 ILE A C 1
ATOM 1406 O O . ILE A 1 184 ? 0.152 -0.876 6.049 1.00 86.69 184 ILE A O 1
ATOM 1410 N N . GLY A 1 185 ? -0.820 0.417 4.490 1.00 81.81 185 GLY A N 1
ATOM 1411 C CA . GLY A 1 185 ? -1.056 1.531 5.393 1.00 81.81 185 GLY A CA 1
ATOM 1412 C C . GLY A 1 185 ? -2.128 2.506 4.898 1.00 81.81 185 GLY A C 1
ATOM 1413 O O . GLY A 1 185 ? -2.549 2.417 3.743 1.00 81.81 185 GLY A O 1
ATOM 1414 N N . PRO A 1 186 ? -2.536 3.456 5.758 1.00 78.75 186 PRO A N 1
ATOM 1415 C CA . PRO A 1 186 ? -2.196 3.514 7.183 1.00 78.75 186 PRO A CA 1
ATOM 1416 C C . PRO A 1 186 ? -2.862 2.375 7.978 1.00 78.75 186 PRO A C 1
ATOM 1418 O O . PRO A 1 186 ? -3.761 1.695 7.484 1.00 78.75 186 PRO A O 1
ATOM 1421 N N . ALA A 1 187 ? -2.405 2.137 9.210 1.00 74.00 187 ALA A N 1
ATOM 1422 C CA . ALA A 1 187 ? -3.108 1.227 10.108 1.00 74.00 187 ALA A CA 1
ATOM 1423 C C . ALA A 1 187 ? -4.512 1.786 10.377 1.00 74.00 187 ALA A C 1
ATOM 1425 O O . ALA A 1 187 ? -4.656 2.924 10.824 1.00 74.00 187 ALA A O 1
ATOM 1426 N N . HIS A 1 188 ? -5.538 0.987 10.098 1.00 77.19 188 HIS A N 1
ATOM 1427 C CA . HIS A 1 188 ? -6.922 1.335 10.387 1.00 77.19 188 HIS A CA 1
ATOM 1428 C C . HIS A 1 188 ? -7.412 0.489 11.557 1.00 77.19 188 HIS A C 1
ATOM 1430 O O . HIS A 1 188 ? -7.455 -0.740 11.474 1.00 77.19 188 HIS A O 1
ATOM 1436 N N . TYR A 1 189 ? -7.780 1.150 12.651 1.00 83.06 189 TYR A N 1
ATOM 1437 C CA . TYR A 1 189 ? -8.311 0.489 13.841 1.00 83.06 189 TYR A CA 1
ATOM 1438 C C . TYR A 1 189 ? -9.836 0.502 13.839 1.00 83.06 189 TYR A C 1
ATOM 1440 O O . TYR A 1 189 ? -10.476 1.394 13.284 1.00 83.06 189 TYR A O 1
ATOM 1448 N N . ASN A 1 190 ? -10.429 -0.520 14.453 1.00 81.19 190 ASN A N 1
ATOM 1449 C CA . ASN A 1 190 ? -11.875 -0.683 14.466 1.00 81.19 190 ASN A CA 1
ATOM 1450 C C . ASN A 1 190 ? -12.562 0.419 15.297 1.00 81.19 190 ASN A C 1
ATOM 1452 O O . ASN A 1 190 ? -12.318 0.528 16.496 1.00 81.19 190 ASN A O 1
ATOM 1456 N N . THR A 1 191 ? -13.474 1.174 14.680 1.00 88.19 191 THR A N 1
ATOM 1457 C CA . THR A 1 191 ? -14.258 2.248 15.311 1.00 88.19 191 THR A CA 1
ATOM 1458 C C . THR A 1 191 ? -15.653 1.808 15.776 1.00 88.19 191 THR A C 1
ATOM 1460 O O . THR A 1 191 ? -16.427 2.632 16.253 1.00 88.19 191 THR A O 1
ATOM 1463 N N . THR A 1 192 ? -16.003 0.516 15.693 1.00 88.19 192 THR A N 1
ATOM 1464 C CA . THR A 1 192 ? -17.325 -0.003 16.109 1.00 88.19 192 THR A CA 1
ATOM 1465 C C . THR A 1 192 ? -17.530 -0.068 17.627 1.00 88.19 192 THR A C 1
ATOM 1467 O O . THR A 1 192 ? -18.557 -0.569 18.071 1.00 88.19 192 THR A O 1
ATOM 1470 N N . VAL A 1 193 ? -16.561 0.391 18.424 1.00 94.12 193 VAL A N 1
ATOM 1471 C CA . VAL A 1 193 ? -16.596 0.416 19.896 1.00 94.12 193 VAL A CA 1
ATOM 1472 C C . VAL A 1 193 ? -16.947 -0.946 20.521 1.00 94.12 193 VAL A C 1
ATOM 1474 O O . VAL A 1 193 ? -18.017 -1.109 21.113 1.00 94.12 193 VAL A O 1
ATOM 1477 N N . PRO A 1 194 ? -16.078 -1.967 20.389 1.00 94.69 194 PRO A N 1
ATOM 1478 C CA . PRO A 1 194 ? -16.303 -3.248 21.049 1.00 94.69 194 PRO A CA 1
ATOM 1479 C C . PRO A 1 194 ? -16.421 -3.090 22.572 1.00 94.69 194 PRO A C 1
ATOM 1481 O O . PRO A 1 194 ? -15.843 -2.180 23.172 1.00 94.69 194 PRO A O 1
ATOM 1484 N N . THR A 1 195 ? -17.167 -4.004 23.199 1.00 95.75 195 THR A N 1
ATOM 1485 C CA . THR A 1 195 ? -17.365 -4.014 24.654 1.00 95.75 195 THR A CA 1
ATOM 1486 C C . THR A 1 195 ? -16.842 -5.293 25.284 1.00 95.75 195 THR A C 1
ATOM 1488 O O . THR A 1 195 ? -16.891 -6.359 24.672 1.00 95.75 195 THR A O 1
ATOM 1491 N N . ILE A 1 196 ? -16.356 -5.180 26.518 1.00 94.81 196 ILE A N 1
ATOM 1492 C CA . ILE A 1 196 ? -15.921 -6.305 27.351 1.00 94.81 196 ILE A CA 1
ATOM 1493 C C . ILE A 1 196 ? -16.592 -6.136 28.708 1.00 94.81 196 ILE A C 1
ATOM 1495 O O . ILE A 1 196 ? -16.512 -5.060 29.295 1.00 94.81 196 ILE A O 1
ATOM 1499 N N . ALA A 1 197 ? -17.263 -7.171 29.207 1.00 96.00 197 ALA A N 1
ATOM 1500 C CA . ALA A 1 197 ? -17.926 -7.145 30.506 1.00 96.00 197 ALA A CA 1
ATOM 1501 C C . ALA A 1 197 ? -17.350 -8.215 31.431 1.00 96.00 197 ALA A C 1
ATOM 1503 O O . ALA A 1 197 ? -17.061 -9.327 30.989 1.00 96.00 197 ALA A O 1
ATOM 1504 N N . SER A 1 198 ? -17.204 -7.888 32.714 1.00 94.44 198 SER A N 1
ATOM 1505 C CA . SER A 1 198 ? -16.831 -8.874 33.720 1.00 94.44 198 SER A CA 1
ATOM 1506 C C . SER A 1 198 ? -17.920 -9.945 33.829 1.00 94.44 198 SER A C 1
ATOM 1508 O O . SER A 1 198 ? -19.108 -9.637 33.917 1.00 94.44 198 SER A O 1
ATOM 1510 N N . THR A 1 199 ? -17.519 -11.215 33.827 1.00 93.94 199 THR A N 1
ATOM 1511 C CA . THR A 1 199 ? -18.425 -12.357 34.044 1.00 93.94 199 THR A CA 1
ATOM 1512 C C . THR A 1 199 ? -18.543 -12.730 35.516 1.00 93.94 199 THR A C 1
ATOM 1514 O O . THR A 1 199 ? -19.491 -13.399 35.914 1.00 93.94 199 THR A O 1
ATOM 1517 N N . THR A 1 200 ? -17.582 -12.286 36.323 1.00 92.94 200 THR A N 1
ATOM 1518 C CA . THR A 1 200 ? -17.514 -12.546 37.759 1.00 92.94 200 THR A CA 1
ATOM 1519 C C . THR A 1 200 ? -17.729 -11.239 38.508 1.00 92.94 200 THR A C 1
ATOM 1521 O O . THR A 1 200 ? -17.107 -10.224 38.186 1.00 92.94 200 THR A O 1
ATOM 1524 N N . ALA A 1 201 ? -18.627 -11.268 39.489 1.00 92.62 201 ALA A N 1
ATOM 1525 C CA . ALA A 1 201 ? -18.852 -10.157 40.402 1.00 92.62 201 ALA A CA 1
ATOM 1526 C C . ALA A 1 201 ? -17.705 -9.998 41.398 1.00 92.62 201 ALA A C 1
ATOM 1528 O O . ALA A 1 201 ? -17.123 -10.985 41.848 1.00 92.62 201 ALA A O 1
ATOM 1529 N N . VAL A 1 202 ? -17.490 -8.762 41.842 1.00 91.38 202 VAL A N 1
ATOM 1530 C CA . VAL A 1 202 ? -16.784 -8.474 43.096 1.00 91.38 202 VAL A CA 1
ATOM 1531 C C . VAL A 1 202 ? -17.759 -7.884 44.111 1.00 91.38 202 VAL A C 1
ATOM 1533 O O . VAL A 1 202 ? -18.590 -7.049 43.758 1.00 91.38 202 VAL A O 1
ATOM 1536 N N . SER A 1 203 ? -17.696 -8.314 45.370 1.00 91.50 203 SER A N 1
ATOM 1537 C CA . SER A 1 203 ? -18.510 -7.713 46.432 1.00 91.50 203 SER A CA 1
ATOM 1538 C C . SER A 1 203 ? -18.078 -6.268 46.668 1.00 91.50 203 SER A C 1
ATOM 1540 O O . SER A 1 203 ? -16.883 -5.970 46.674 1.00 91.50 203 SER A O 1
ATOM 1542 N N . PHE A 1 204 ? -19.034 -5.369 46.891 1.00 92.50 204 PHE A N 1
ATOM 1543 C CA . PHE A 1 204 ? -18.736 -3.964 47.154 1.00 92.50 204 PHE A CA 1
ATOM 1544 C C . PHE A 1 204 ? -19.783 -3.333 48.074 1.00 92.50 204 PHE A C 1
ATOM 1546 O O . PHE A 1 204 ? -20.968 -3.655 48.013 1.00 92.50 204 PHE A O 1
ATOM 1553 N N . TYR A 1 205 ? -19.336 -2.386 48.892 1.00 91.06 205 TYR A N 1
ATOM 1554 C CA . TYR A 1 205 ? -20.176 -1.508 49.698 1.00 91.06 205 TYR A CA 1
ATOM 1555 C C . TYR A 1 205 ? -20.044 -0.051 49.229 1.00 91.06 205 TYR A C 1
ATOM 1557 O O . TYR A 1 205 ? -21.049 0.623 48.993 1.00 91.06 205 TYR A O 1
ATOM 1565 N N . ASN A 1 206 ? -18.807 0.413 49.032 1.00 90.06 206 ASN A N 1
ATOM 1566 C CA . ASN A 1 206 ? -18.480 1.710 48.439 1.00 90.06 206 ASN A CA 1
ATOM 1567 C C . ASN A 1 206 ? -17.401 1.538 47.368 1.00 90.06 206 ASN A C 1
ATOM 1569 O O . ASN A 1 206 ? -16.554 0.655 47.478 1.00 90.06 206 ASN A O 1
ATOM 1573 N N . ILE A 1 207 ? -17.418 2.414 46.363 1.00 93.62 207 ILE A N 1
ATOM 1574 C CA . ILE A 1 207 ? -16.351 2.540 45.367 1.00 93.62 207 ILE A CA 1
ATOM 1575 C C . ILE A 1 207 ? -15.622 3.848 45.668 1.00 93.62 207 ILE A C 1
ATOM 1577 O O . ILE A 1 207 ? -16.211 4.925 45.573 1.00 93.62 207 ILE A O 1
ATOM 1581 N N . ASN A 1 208 ? -14.360 3.741 46.064 1.00 92.19 208 ASN A N 1
ATOM 1582 C CA . ASN A 1 208 ? -13.501 4.870 46.406 1.00 92.19 208 ASN A CA 1
ATOM 1583 C C . ASN A 1 208 ? -12.592 5.255 45.240 1.00 92.19 208 ASN A C 1
ATOM 1585 O O . ASN A 1 208 ? -12.333 6.438 45.038 1.00 92.19 208 ASN A O 1
ATOM 1589 N N . THR A 1 209 ? -12.114 4.266 44.485 1.00 94.62 209 THR A N 1
ATOM 1590 C CA . THR A 1 209 ? -11.264 4.478 43.315 1.00 94.62 209 THR A CA 1
ATOM 1591 C C . THR A 1 209 ? -11.679 3.577 42.160 1.00 94.62 209 THR A C 1
ATOM 1593 O O . THR A 1 209 ? -12.131 2.446 42.339 1.00 94.62 209 THR A O 1
ATOM 1596 N N . PHE A 1 210 ? -11.508 4.101 40.956 1.00 96.12 210 PHE A N 1
ATOM 1597 C CA . PHE A 1 210 ? -11.753 3.445 39.686 1.00 96.12 210 PHE A CA 1
ATOM 1598 C C . PHE A 1 210 ? -10.632 3.859 38.731 1.00 96.12 210 PHE A C 1
ATOM 1600 O O . PHE A 1 210 ? -10.657 4.944 38.149 1.00 96.12 210 PHE A O 1
ATOM 1607 N N . THR A 1 211 ? -9.614 3.019 38.611 1.00 95.69 211 THR A N 1
ATOM 1608 C CA . THR A 1 211 ? -8.389 3.341 37.876 1.00 95.69 211 THR A CA 1
ATOM 1609 C C . THR A 1 211 ? -8.253 2.416 36.681 1.00 95.69 211 THR A C 1
ATOM 1611 O O . THR A 1 211 ? -8.170 1.198 36.839 1.00 95.69 211 THR A O 1
ATOM 1614 N N . GLU A 1 212 ? -8.215 2.999 35.487 1.00 96.25 212 GLU A N 1
ATOM 1615 C CA . GLU A 1 212 ? -7.857 2.293 34.260 1.00 96.25 212 GLU A CA 1
ATOM 1616 C C . GLU A 1 212 ? -6.348 2.381 34.016 1.00 96.25 212 GLU A C 1
ATOM 1618 O O . GLU A 1 212 ? -5.728 3.420 34.250 1.00 96.25 212 GLU A O 1
ATOM 1623 N N . THR A 1 213 ? -5.778 1.298 33.501 1.00 96.81 213 THR A N 1
ATOM 1624 C CA . THR A 1 213 ? -4.440 1.277 32.915 1.00 96.81 213 THR A CA 1
ATOM 1625 C C . THR A 1 213 ? -4.603 0.925 31.447 1.00 96.81 213 THR A C 1
ATOM 1627 O O . THR A 1 213 ? -5.013 -0.189 31.116 1.00 96.81 213 THR A O 1
ATOM 1630 N N . LEU A 1 214 ? -4.326 1.887 30.568 1.00 95.94 214 LEU A N 1
ATOM 1631 C CA . LEU A 1 214 ? -4.344 1.661 29.125 1.00 95.94 214 LEU A CA 1
ATOM 1632 C C . LEU A 1 214 ? -3.057 0.963 28.680 1.00 95.94 214 LEU A C 1
ATOM 1634 O O . LEU A 1 214 ? -1.993 1.201 29.253 1.00 95.94 214 LEU A O 1
ATOM 1638 N N . GLY A 1 215 ? -3.178 0.131 27.649 1.00 94.06 215 GLY A N 1
ATOM 1639 C CA . GLY A 1 215 ? -2.039 -0.530 27.022 1.00 94.06 215 GLY A CA 1
ATOM 1640 C C . GLY A 1 215 ? -1.177 0.426 26.206 1.00 94.06 215 GLY A C 1
ATOM 1641 O O . GLY A 1 215 ? -1.473 1.617 26.068 1.00 94.06 215 GLY A O 1
ATOM 1642 N N . SER A 1 216 ? -0.095 -0.098 25.632 1.00 92.38 216 SER A N 1
ATOM 1643 C CA . SER A 1 216 ? 0.863 0.709 24.860 1.00 92.38 216 SER A CA 1
ATOM 1644 C C . SER A 1 216 ? 0.263 1.361 23.605 1.00 92.38 216 SER A C 1
ATOM 1646 O O . SER A 1 216 ? 0.735 2.419 23.190 1.00 92.38 216 SER A O 1
ATOM 1648 N N . GLY A 1 217 ? -0.811 0.799 23.036 1.00 88.75 217 GLY A N 1
ATOM 1649 C CA . GLY A 1 217 ? -1.596 1.423 21.967 1.00 88.75 217 GLY A CA 1
ATOM 1650 C C . GLY A 1 217 ? -2.519 2.561 22.432 1.00 88.75 217 GLY A C 1
ATOM 1651 O O . GLY A 1 217 ? -3.102 3.269 21.603 1.00 88.75 217 GLY A O 1
ATOM 1652 N N . GLY A 1 218 ? -2.651 2.766 23.746 1.00 93.25 218 GLY A N 1
ATOM 1653 C CA . GLY A 1 218 ? -3.519 3.767 24.360 1.00 93.25 218 GLY A CA 1
ATOM 1654 C C . GLY A 1 218 ? -4.995 3.559 24.018 1.00 93.25 218 GLY A C 1
ATOM 1655 O O . GLY A 1 218 ? -5.427 2.457 23.697 1.00 93.25 218 GLY A O 1
ATOM 1656 N N . CYS A 1 219 ? -5.787 4.631 24.077 1.00 93.75 219 CYS A N 1
ATOM 1657 C CA . CYS A 1 219 ? -7.164 4.633 23.583 1.00 93.75 219 CYS A CA 1
ATOM 1658 C C . CYS A 1 219 ? -7.574 6.038 23.126 1.00 93.75 219 CYS A C 1
ATOM 1660 O O . CYS A 1 219 ? -8.103 6.838 23.897 1.00 93.75 219 CYS A O 1
ATOM 1662 N N . GLY A 1 220 ? -7.316 6.344 21.853 1.00 88.25 220 GLY A N 1
ATOM 1663 C CA . GLY A 1 220 ? -7.461 7.696 21.298 1.00 88.25 220 GLY A CA 1
ATOM 1664 C C . GLY A 1 220 ? -8.900 8.206 21.235 1.00 88.25 220 GLY A C 1
ATOM 1665 O O . GLY A 1 220 ? -9.118 9.411 21.190 1.00 88.25 220 GLY A O 1
ATOM 1666 N N . GLY A 1 221 ? -9.886 7.304 21.247 1.00 89.56 221 GLY A N 1
ATOM 1667 C CA . GLY A 1 221 ? -11.301 7.646 21.394 1.00 89.56 221 GLY A CA 1
ATOM 1668 C C . GLY A 1 221 ? 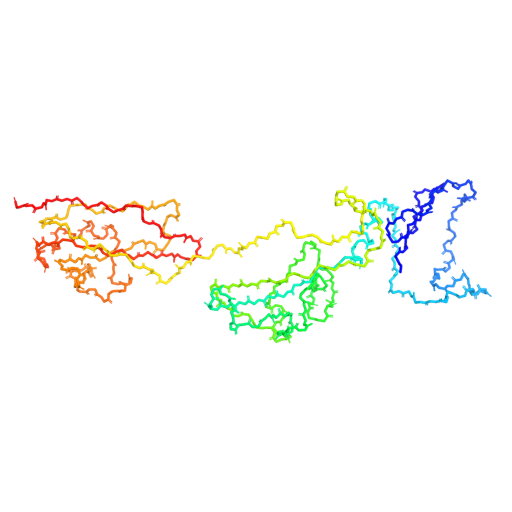-11.812 7.548 22.835 1.00 89.56 221 GLY A C 1
ATOM 1669 O O . GLY A 1 221 ? -13.009 7.711 23.033 1.00 89.56 221 GLY A O 1
ATOM 1670 N N . THR A 1 222 ? -10.938 7.310 23.820 1.00 94.62 222 THR A N 1
ATOM 1671 C CA . THR A 1 222 ? -11.225 7.168 25.260 1.00 94.62 222 THR A CA 1
ATOM 1672 C C . THR A 1 222 ? -12.057 5.938 25.638 1.00 94.62 222 THR A C 1
ATOM 1674 O O . THR A 1 222 ? -13.153 5.711 25.119 1.00 94.62 222 THR A O 1
ATOM 1677 N N . ALA A 1 223 ? -11.575 5.170 26.618 1.00 97.00 223 ALA A N 1
ATOM 1678 C CA . ALA A 1 223 ? -12.339 4.079 27.208 1.00 97.00 223 ALA A CA 1
ATOM 1679 C C . ALA A 1 223 ? -13.461 4.625 28.107 1.00 97.00 223 ALA A C 1
ATOM 1681 O O . ALA A 1 223 ? -13.305 5.628 28.808 1.00 97.00 223 ALA A O 1
ATOM 1682 N N . LYS A 1 224 ? -14.620 3.969 28.076 1.00 98.19 224 LYS A N 1
ATOM 1683 C CA . LYS A 1 224 ? -15.747 4.287 28.963 1.00 98.19 224 LYS A CA 1
ATOM 1684 C C . LYS A 1 224 ? -16.325 3.036 29.588 1.00 98.19 224 LYS A C 1
ATOM 1686 O O . LYS A 1 224 ? -16.082 1.936 29.105 1.00 98.19 224 LYS A O 1
ATOM 1691 N N . TYR A 1 225 ? -17.124 3.207 30.634 1.00 98.38 225 TYR A N 1
ATOM 1692 C CA . TYR A 1 225 ? -17.602 2.103 31.443 1.00 98.38 225 TYR A CA 1
ATOM 1693 C C . TYR A 1 225 ? -19.066 2.255 31.855 1.00 98.38 225 TYR A C 1
ATOM 1695 O O . TYR A 1 225 ? -19.577 3.362 32.055 1.00 98.38 225 TYR A O 1
ATOM 1703 N N . ASN A 1 226 ? -19.725 1.111 32.019 1.00 98.44 226 ASN A N 1
ATOM 1704 C CA . ASN A 1 226 ? -20.951 0.976 32.794 1.00 98.44 226 ASN A CA 1
ATOM 1705 C C . ASN A 1 226 ? -20.707 0.093 34.012 1.00 98.44 226 ASN A C 1
ATOM 1707 O O . ASN A 1 226 ? -19.913 -0.849 33.955 1.00 98.44 226 ASN A O 1
ATOM 1711 N N . LEU A 1 227 ? -21.453 0.368 35.078 1.00 97.56 227 LEU A N 1
ATOM 1712 C CA . LEU A 1 227 ? -21.470 -0.436 36.295 1.00 97.56 227 LEU A CA 1
ATOM 1713 C C . LEU A 1 227 ? -22.779 -1.225 36.381 1.00 97.56 227 LEU A C 1
ATOM 1715 O O . LEU A 1 227 ? -23.804 -0.803 35.846 1.00 97.56 227 LEU A O 1
ATOM 1719 N N . SER A 1 228 ? -22.766 -2.372 37.049 1.00 97.00 228 SER A N 1
ATOM 1720 C CA . SER A 1 228 ? -23.966 -3.182 37.272 1.00 97.00 228 SER A CA 1
ATOM 1721 C C . SER A 1 228 ? -23.889 -3.926 38.598 1.00 97.00 228 SER A C 1
ATOM 1723 O O . SER A 1 228 ? -22.802 -4.294 39.036 1.00 97.00 228 SER A O 1
ATOM 1725 N N . VAL A 1 229 ? -25.054 -4.179 39.205 1.00 96.19 229 VAL A N 1
ATOM 1726 C CA . VAL A 1 229 ? -25.181 -4.983 40.432 1.00 96.19 229 VAL A CA 1
ATOM 1727 C C . VAL A 1 229 ? -25.644 -6.421 40.209 1.00 96.19 229 VAL A C 1
ATOM 1729 O O . VAL A 1 229 ? -25.720 -7.219 41.141 1.00 96.19 229 VAL A O 1
ATOM 1732 N N . ASN A 1 230 ? -25.964 -6.771 38.964 1.00 94.62 230 ASN A N 1
ATOM 1733 C CA . ASN A 1 230 ? -26.545 -8.065 38.611 1.00 94.62 230 ASN A CA 1
ATOM 1734 C C . ASN A 1 230 ? -26.031 -8.632 37.274 1.00 94.62 230 ASN A C 1
ATOM 1736 O O . ASN A 1 230 ? -26.543 -9.648 36.813 1.00 94.62 230 ASN A O 1
ATOM 1740 N N . GLY A 1 231 ? -25.080 -7.958 36.622 1.00 94.94 231 GLY A N 1
ATOM 1741 C CA . GLY A 1 231 ? -24.489 -8.363 35.343 1.00 94.94 231 GLY A CA 1
ATOM 1742 C C . GLY A 1 231 ? -25.409 -8.206 34.124 1.00 94.94 231 GLY A C 1
ATOM 1743 O O . GLY A 1 231 ? -24.978 -8.450 32.999 1.00 94.94 231 GLY A O 1
ATOM 1744 N N . THR A 1 232 ? -26.662 -7.779 34.310 1.00 94.50 232 THR A N 1
ATOM 1745 C CA . THR A 1 232 ? -27.687 -7.699 33.252 1.00 94.50 232 THR A CA 1
ATOM 1746 C C . THR A 1 232 ? -28.191 -6.273 33.044 1.00 94.50 232 THR A C 1
ATOM 1748 O O . THR A 1 232 ? -28.190 -5.785 31.916 1.00 94.50 232 THR A O 1
ATOM 1751 N N . ASN A 1 233 ? -28.533 -5.572 34.126 1.00 95.62 233 ASN A N 1
ATOM 1752 C CA . ASN A 1 233 ? -28.927 -4.166 34.121 1.00 95.62 233 ASN A CA 1
ATOM 1753 C C . ASN A 1 233 ? -27.694 -3.291 34.323 1.00 95.62 233 ASN A C 1
ATOM 1755 O O . ASN A 1 233 ? -27.035 -3.368 35.362 1.00 95.62 233 ASN A O 1
ATOM 1759 N N . TRP A 1 234 ? -27.386 -2.463 33.332 1.00 98.06 234 TRP A N 1
ATOM 1760 C CA . TRP A 1 234 ? -26.204 -1.607 33.314 1.00 98.06 234 TRP A CA 1
ATOM 1761 C C . TRP A 1 234 ? -26.584 -0.163 33.620 1.00 98.06 234 TRP A C 1
ATOM 1763 O O . TRP A 1 234 ? -27.661 0.290 33.237 1.00 98.06 234 TRP A O 1
ATOM 1773 N N . PHE A 1 235 ? -25.694 0.556 34.294 1.00 98.31 235 PHE A N 1
ATOM 1774 C CA . PHE A 1 235 ? -25.919 1.919 34.753 1.00 98.31 235 PHE A CA 1
ATOM 1775 C C . PHE A 1 235 ? -24.754 2.835 34.387 1.00 98.31 235 PHE A C 1
ATOM 1777 O O . PHE A 1 235 ? -23.595 2.412 34.308 1.00 98.31 235 PHE A O 1
ATOM 1784 N N . TYR A 1 236 ? -25.086 4.108 34.207 1.00 98.62 236 TYR A N 1
ATOM 1785 C CA . TYR A 1 236 ? -24.149 5.195 33.972 1.00 98.62 236 TYR A CA 1
ATOM 1786 C C . TYR A 1 236 ? -24.600 6.441 34.745 1.00 98.62 236 TYR A C 1
ATOM 1788 O O . TYR A 1 236 ? -25.780 6.621 35.046 1.00 98.62 236 TYR A O 1
ATOM 1796 N N . TRP A 1 237 ? -23.658 7.304 35.087 1.00 98.31 237 TRP A N 1
ATOM 1797 C CA . TRP A 1 237 ? -23.908 8.633 35.608 1.00 98.31 237 TRP A CA 1
ATOM 1798 C C . TRP A 1 237 ? -24.424 9.551 34.499 1.00 98.31 237 TRP A C 1
ATOM 1800 O O . TRP A 1 237 ? -23.718 9.829 33.524 1.00 98.31 237 TRP A O 1
ATOM 1810 N N . THR A 1 238 ? -25.642 10.058 34.674 1.00 97.44 238 THR A N 1
ATOM 1811 C CA . THR A 1 238 ? -26.335 10.932 33.713 1.00 97.44 238 THR A CA 1
ATOM 1812 C C . THR A 1 238 ? -25.858 12.385 33.754 1.00 97.44 238 THR A C 1
ATOM 1814 O O . THR A 1 238 ? -26.268 13.187 32.921 1.00 97.44 238 THR A O 1
ATOM 1817 N N . GLY A 1 239 ? -25.021 12.737 34.734 1.00 96.19 239 GLY A N 1
ATOM 1818 C CA . GLY A 1 239 ? -24.701 14.115 35.109 1.00 96.19 239 GLY A CA 1
ATOM 1819 C C . GLY A 1 239 ? -25.346 14.529 36.435 1.00 96.19 239 GLY A C 1
ATOM 1820 O O . GLY A 1 239 ? -24.801 15.389 37.119 1.00 96.19 239 GLY A O 1
ATOM 1821 N N . THR A 1 240 ? -26.450 13.881 36.827 1.00 95.69 240 THR A N 1
ATOM 1822 C CA . THR A 1 240 ? -27.199 14.195 38.060 1.00 95.69 240 THR A CA 1
ATOM 1823 C C . THR A 1 240 ? -27.487 12.983 38.943 1.00 95.69 240 THR A C 1
ATOM 1825 O O . THR A 1 240 ? -27.595 13.137 40.158 1.00 95.69 240 THR A O 1
ATOM 1828 N N . ALA A 1 241 ? -27.624 11.789 38.361 1.00 97.25 241 ALA A N 1
ATOM 1829 C CA . ALA A 1 241 ? -27.905 10.550 39.080 1.00 97.25 241 ALA A CA 1
ATOM 1830 C C . ALA A 1 241 ? -27.344 9.333 38.328 1.00 97.25 241 ALA A C 1
ATOM 1832 O O . ALA A 1 241 ? -26.974 9.415 37.154 1.00 97.25 241 ALA A O 1
ATOM 1833 N N . TRP A 1 242 ? -27.319 8.176 38.991 1.00 97.94 242 TRP A N 1
ATOM 1834 C CA . TRP A 1 242 ? -27.076 6.896 38.327 1.00 97.94 242 TRP A CA 1
ATOM 1835 C C . TRP A 1 242 ? -28.361 6.429 37.636 1.00 97.94 242 TRP A C 1
ATOM 1837 O O . TRP A 1 242 ? -29.360 6.154 38.296 1.00 97.94 242 TRP A O 1
ATOM 1847 N N . GLY A 1 243 ? -28.337 6.372 36.305 1.00 97.75 243 GLY A N 1
ATOM 1848 C CA . GLY A 1 243 ? -29.463 5.979 35.458 1.00 97.75 243 GLY A CA 1
ATOM 1849 C C . GLY A 1 243 ? -29.168 4.718 34.650 1.00 97.75 243 GLY A C 1
ATOM 1850 O O . GLY A 1 243 ? -28.012 4.327 34.487 1.00 97.75 243 GLY A O 1
ATOM 1851 N N . ALA A 1 244 ? -30.220 4.073 34.143 1.00 98.12 244 ALA A N 1
ATOM 1852 C CA . ALA A 1 244 ? -30.087 2.893 33.295 1.00 98.12 244 ALA A CA 1
ATOM 1853 C C . ALA A 1 244 ? -29.381 3.241 31.974 1.00 98.12 244 ALA A C 1
ATOM 1855 O O . ALA A 1 244 ? -29.719 4.227 31.319 1.00 98.12 244 ALA A O 1
ATOM 1856 N N . ALA A 1 245 ? -28.413 2.417 31.584 1.00 97.94 245 ALA A N 1
ATOM 1857 C CA . ALA A 1 245 ? -27.699 2.523 30.322 1.00 97.94 245 ALA A CA 1
ATOM 1858 C C . ALA A 1 245 ? -28.365 1.649 29.251 1.00 97.94 245 ALA A C 1
ATOM 1860 O O . ALA A 1 245 ? -28.708 0.492 29.489 1.00 97.94 245 ALA A O 1
ATOM 1861 N N . ASN A 1 246 ? -28.467 2.173 28.034 1.00 96.44 246 ASN A N 1
ATOM 1862 C CA . ASN A 1 246 ? -28.971 1.470 26.853 1.00 96.44 246 ASN A CA 1
ATOM 1863 C C . ASN A 1 246 ? -27.909 0.591 26.165 1.00 96.44 246 ASN A C 1
ATOM 1865 O O . ASN A 1 246 ? -28.133 0.096 25.063 1.00 96.44 246 ASN A O 1
ATOM 1869 N N . GLY A 1 247 ? -26.736 0.433 26.784 1.00 93.12 247 GLY A N 1
ATOM 1870 C CA . GLY A 1 247 ? -25.633 -0.357 26.243 1.00 93.12 247 GLY A CA 1
ATOM 1871 C C . GLY A 1 247 ? -24.851 0.316 25.113 1.00 93.12 247 GLY A C 1
ATOM 1872 O O . GLY A 1 247 ? -24.123 -0.379 24.412 1.00 93.12 247 GLY A O 1
ATOM 1873 N N . THR A 1 248 ? -24.972 1.635 24.926 1.00 96.62 248 THR A N 1
ATOM 1874 C CA . THR A 1 248 ? -24.187 2.397 23.939 1.00 96.62 248 THR A CA 1
ATOM 1875 C C . THR A 1 248 ? -23.070 3.213 24.592 1.00 96.62 248 THR A C 1
ATOM 1877 O O . THR A 1 248 ? -23.166 3.617 25.749 1.00 96.62 248 THR A O 1
ATOM 1880 N N . TYR A 1 249 ? -22.039 3.551 23.811 1.00 97.25 249 TYR A N 1
ATOM 1881 C CA . TYR A 1 249 ? -20.928 4.409 24.248 1.00 97.25 249 TYR A CA 1
ATOM 1882 C C . TYR A 1 249 ? -21.363 5.809 24.730 1.00 97.25 249 TYR A C 1
ATOM 1884 O O . TYR A 1 249 ? -20.684 6.444 25.543 1.00 97.25 249 TYR A O 1
ATOM 1892 N N . ALA A 1 250 ? -22.495 6.311 24.223 1.00 97.31 250 ALA A N 1
ATOM 1893 C CA . ALA A 1 250 ? -23.053 7.602 24.622 1.00 97.31 250 ALA A CA 1
ATOM 1894 C C . ALA A 1 250 ? -23.570 7.589 26.070 1.00 97.31 250 ALA A C 1
ATOM 1896 O O . ALA A 1 250 ? -23.487 8.604 26.757 1.00 97.31 250 ALA A O 1
ATOM 1897 N N . GLN A 1 251 ? -24.053 6.437 26.545 1.00 97.94 251 GLN A N 1
ATOM 1898 C CA . GLN A 1 251 ? -24.535 6.226 27.911 1.00 97.94 251 GLN A CA 1
ATOM 1899 C C . GLN A 1 251 ? -23.527 5.412 28.721 1.00 97.94 251 GLN A C 1
ATOM 1901 O O . GLN A 1 251 ? -23.853 4.403 29.342 1.00 97.94 251 GLN A O 1
ATOM 1906 N N . ALA A 1 252 ? -22.276 5.858 28.686 1.00 98.44 252 ALA A N 1
ATOM 1907 C CA . ALA A 1 252 ? -21.175 5.323 29.467 1.00 98.44 252 ALA A CA 1
ATOM 1908 C C . ALA A 1 252 ? -20.318 6.475 29.996 1.00 98.44 252 ALA A C 1
ATOM 1910 O O . ALA A 1 252 ? -20.365 7.593 29.470 1.00 98.44 252 ALA A O 1
ATOM 1911 N N . ASN A 1 253 ? -19.527 6.209 31.031 1.00 98.38 253 ASN A N 1
ATOM 1912 C CA . ASN A 1 253 ? -18.723 7.230 31.697 1.00 98.38 253 ASN A CA 1
ATOM 1913 C C . ASN A 1 253 ? -17.235 6.948 31.597 1.00 98.38 253 ASN A C 1
ATOM 1915 O O . ASN A 1 253 ? -16.822 5.794 31.571 1.00 98.38 253 ASN A O 1
ATOM 1919 N N . THR A 1 254 ? -16.425 8.000 31.584 1.00 97.94 254 THR A N 1
ATOM 1920 C CA . THR A 1 254 ? -14.974 7.856 31.752 1.00 97.94 254 THR A CA 1
ATOM 1921 C C . THR A 1 254 ? -14.642 7.412 33.178 1.00 97.94 254 THR A C 1
ATOM 1923 O O . THR A 1 254 ? -15.436 7.620 34.101 1.00 97.94 254 THR A O 1
ATOM 1926 N N . SER A 1 255 ? -13.450 6.853 33.393 1.00 97.00 255 SER A N 1
ATOM 1927 C CA . SER A 1 255 ? -12.947 6.543 34.740 1.00 97.00 255 SER A CA 1
ATOM 1928 C C . SER A 1 255 ? -12.995 7.752 35.680 1.00 97.00 255 SER A C 1
ATOM 1930 O O . SER A 1 255 ? -13.411 7.626 36.828 1.00 97.00 255 SER A O 1
ATOM 1932 N N . ALA A 1 256 ? -12.663 8.948 35.187 1.00 96.88 256 ALA A N 1
ATOM 1933 C CA . ALA A 1 256 ? -12.758 10.192 35.952 1.00 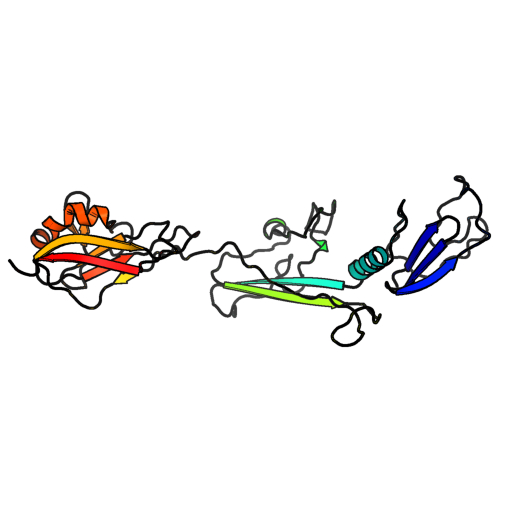96.88 256 ALA A CA 1
ATOM 1934 C C . ALA A 1 256 ? -14.194 10.496 36.417 1.00 96.88 256 ALA A C 1
ATOM 1936 O O . ALA A 1 256 ? -14.420 10.785 37.590 1.00 96.88 256 ALA A O 1
ATOM 1937 N N . GLN A 1 257 ? -15.180 10.372 35.523 1.00 97.75 257 GLN A N 1
ATOM 1938 C CA . GLN A 1 257 ? -16.589 10.568 35.872 1.00 97.75 257 GLN A CA 1
ATOM 1939 C C . GLN A 1 257 ? -17.076 9.537 36.895 1.00 97.75 257 GLN A C 1
ATOM 1941 O O . GLN A 1 257 ? -17.865 9.882 37.774 1.00 97.75 257 GLN A O 1
ATOM 1946 N N . ILE A 1 258 ? -16.608 8.290 36.808 1.00 97.56 258 ILE A N 1
ATOM 1947 C CA . ILE A 1 258 ? -16.931 7.262 37.800 1.00 97.56 258 ILE A CA 1
ATOM 1948 C C . ILE A 1 258 ? -16.300 7.617 39.145 1.00 97.56 258 ILE A C 1
ATOM 1950 O O . ILE A 1 258 ? -17.025 7.678 40.132 1.00 97.56 258 ILE A O 1
ATOM 1954 N N . ASN A 1 259 ? -15.008 7.949 39.193 1.00 96.06 259 ASN A N 1
ATOM 1955 C CA . ASN A 1 259 ? -14.331 8.360 40.430 1.00 96.06 259 ASN A CA 1
ATOM 1956 C C . ASN A 1 259 ? -15.064 9.489 41.165 1.00 96.06 259 ASN A C 1
ATOM 1958 O O . ASN A 1 259 ? -15.197 9.441 42.383 1.00 96.06 259 ASN A O 1
ATOM 1962 N N . SER A 1 260 ? -15.589 10.479 40.439 1.00 97.00 260 SER A N 1
ATOM 1963 C CA . SER A 1 260 ? -16.315 11.594 41.057 1.00 97.00 260 SER A CA 1
ATOM 1964 C C . SER A 1 260 ? -17.686 11.217 41.630 1.00 97.00 260 SER A C 1
ATOM 1966 O O . SER A 1 260 ? -18.175 11.922 42.507 1.00 97.00 260 SER A O 1
ATOM 1968 N N . ASN A 1 261 ? -18.328 10.146 41.147 1.00 96.62 261 ASN A N 1
ATOM 1969 C CA . ASN A 1 261 ? -19.750 9.881 41.418 1.00 96.62 261 ASN A CA 1
ATOM 1970 C C . ASN A 1 261 ? -20.042 8.479 41.989 1.00 96.62 261 ASN A C 1
ATOM 1972 O O . ASN A 1 261 ? -21.176 8.194 42.385 1.00 96.62 261 ASN A O 1
ATOM 1976 N N . ALA A 1 262 ? -19.054 7.584 42.052 1.00 93.62 262 ALA A N 1
ATOM 1977 C CA . ALA A 1 262 ? -19.265 6.183 42.419 1.00 93.62 262 ALA A CA 1
ATOM 1978 C C . ALA A 1 262 ? -19.615 5.967 43.901 1.00 93.62 262 ALA A C 1
ATOM 1980 O O . ALA A 1 262 ? -20.252 4.966 44.228 1.00 93.62 262 ALA A O 1
ATOM 1981 N N . ALA A 1 263 ? -19.324 6.929 44.783 1.00 91.62 263 ALA A N 1
ATOM 1982 C CA . ALA A 1 263 ? -19.781 6.896 46.175 1.00 91.62 263 ALA A CA 1
ATOM 1983 C C . ALA A 1 263 ? -21.321 6.852 46.293 1.00 91.62 263 ALA A C 1
ATOM 1985 O O . ALA A 1 263 ? -21.861 6.223 47.201 1.00 91.62 263 ALA A O 1
ATOM 1986 N N . ALA A 1 264 ? -22.041 7.465 45.344 1.00 94.31 264 ALA A N 1
ATOM 1987 C CA . ALA A 1 264 ? -23.503 7.446 45.301 1.00 94.31 264 ALA A CA 1
ATOM 1988 C C . ALA A 1 264 ? -24.083 6.185 44.632 1.00 94.31 264 ALA A C 1
ATOM 1990 O O . ALA A 1 264 ? -25.284 5.935 44.744 1.00 94.31 264 ALA A O 1
ATOM 1991 N N . PHE A 1 265 ? -23.261 5.377 43.949 1.00 95.81 265 PHE A N 1
ATOM 1992 C CA . PHE A 1 265 ? -23.729 4.236 43.156 1.00 95.81 265 PHE A CA 1
ATOM 1993 C C . PHE A 1 265 ? -24.453 3.203 44.024 1.00 95.81 265 PHE A C 1
ATOM 1995 O O . PHE A 1 265 ? -25.616 2.893 43.778 1.00 95.81 265 PHE A O 1
ATOM 2002 N N . GLY A 1 266 ? -23.808 2.741 45.100 1.00 93.75 266 GLY A N 1
ATOM 2003 C CA . GLY A 1 266 ? -24.375 1.717 45.981 1.00 93.75 266 GLY A CA 1
ATOM 2004 C C . GLY A 1 266 ? -25.690 2.136 46.649 1.00 93.75 266 GLY A C 1
ATOM 2005 O O . GLY A 1 266 ? -26.572 1.306 46.854 1.00 93.75 266 GLY A O 1
ATOM 2006 N N . ALA A 1 267 ? -25.857 3.428 46.948 1.00 93.00 267 ALA A N 1
ATOM 2007 C CA . ALA A 1 267 ? -27.109 3.961 47.487 1.00 93.00 267 ALA A CA 1
ATOM 2008 C C . ALA A 1 267 ? -28.229 4.015 46.432 1.00 93.00 267 ALA A C 1
ATOM 2010 O O . ALA A 1 267 ? -29.392 3.822 46.773 1.00 93.00 267 ALA A O 1
ATOM 2011 N N . ALA A 1 268 ? -27.882 4.260 45.166 1.00 93.81 268 ALA A N 1
ATOM 2012 C CA . ALA A 1 268 ? -28.841 4.381 44.073 1.00 93.81 268 ALA A CA 1
ATOM 2013 C C . ALA A 1 268 ? -29.329 3.026 43.538 1.00 93.81 268 ALA A C 1
ATOM 2015 O O . ALA A 1 268 ? -30.489 2.910 43.150 1.00 93.81 268 ALA A O 1
ATOM 2016 N N . VAL A 1 269 ? -28.458 2.011 43.494 1.00 93.19 269 VAL A N 1
ATOM 2017 C CA . VAL A 1 269 ? -28.759 0.735 42.813 1.00 93.19 269 VAL A CA 1
ATOM 2018 C C . VAL A 1 269 ? -28.604 -0.515 43.685 1.00 93.19 269 VAL A C 1
ATOM 2020 O O . VAL A 1 269 ? -28.931 -1.612 43.238 1.00 93.19 269 VAL A O 1
ATOM 2023 N N . GLY A 1 270 ? -28.132 -0.370 44.925 1.00 91.81 270 GLY A N 1
ATOM 2024 C CA . GLY A 1 270 ? -27.864 -1.476 45.847 1.00 91.81 270 GLY A CA 1
ATOM 2025 C C . GLY A 1 270 ? -26.381 -1.852 45.948 1.00 91.81 270 GLY A C 1
ATOM 2026 O O . GLY A 1 270 ? -25.557 -1.448 45.133 1.00 91.81 270 GLY A O 1
ATOM 2027 N N . ARG A 1 271 ? -26.041 -2.627 46.987 1.00 90.00 271 ARG A N 1
ATOM 2028 C CA . ARG A 1 271 ? -24.661 -2.961 47.404 1.00 90.00 271 ARG A CA 1
ATOM 2029 C C . ARG A 1 271 ? -24.420 -4.472 47.489 1.00 90.00 271 ARG A C 1
ATOM 2031 O O . ARG A 1 271 ? -24.022 -4.986 48.528 1.00 90.00 271 ARG A O 1
ATOM 2038 N N . THR A 1 272 ? -24.776 -5.208 46.442 1.00 84.25 272 THR A N 1
ATOM 2039 C CA . THR A 1 272 ? -24.624 -6.672 46.420 1.00 84.25 272 THR A CA 1
ATOM 2040 C C . THR A 1 272 ? -23.322 -7.068 45.736 1.00 84.25 272 THR A C 1
ATOM 2042 O O . THR A 1 272 ? -22.379 -7.521 46.373 1.00 84.25 272 THR A O 1
ATOM 2045 N N . ASN A 1 273 ? -23.266 -6.851 44.430 1.00 92.12 273 ASN A N 1
ATOM 2046 C CA . ASN A 1 273 ? -22.193 -7.267 43.543 1.00 92.12 273 ASN A CA 1
ATOM 2047 C C . ASN A 1 273 ? -21.813 -6.101 42.643 1.00 92.12 273 ASN A C 1
ATOM 2049 O O . ASN A 1 273 ? -22.661 -5.273 42.345 1.00 92.12 273 ASN A O 1
ATOM 2053 N N . LEU A 1 274 ? -20.580 -6.051 42.161 1.00 95.38 274 LEU A N 1
ATOM 2054 C CA . LEU A 1 274 ? -20.148 -5.097 41.155 1.00 95.38 274 LEU A CA 1
ATOM 2055 C C . LEU A 1 274 ? -19.667 -5.844 39.919 1.00 95.38 274 LEU A C 1
ATOM 2057 O O . LEU A 1 274 ? -18.770 -6.685 39.984 1.00 95.38 274 LEU A O 1
ATOM 2061 N N . TYR A 1 275 ? -20.260 -5.485 38.791 1.00 96.94 275 TYR A N 1
ATOM 2062 C CA . TYR A 1 275 ? -19.817 -5.841 37.456 1.00 96.94 275 TYR A CA 1
ATOM 2063 C C . TYR A 1 275 ? -19.452 -4.571 36.701 1.00 96.94 275 TYR A C 1
ATOM 2065 O O . TYR A 1 275 ? -20.069 -3.519 36.902 1.00 96.94 275 TYR A O 1
ATOM 2073 N N . VAL A 1 276 ? -18.488 -4.680 35.791 1.00 97.00 276 VAL A N 1
ATOM 2074 C CA . VAL A 1 276 ? -18.072 -3.572 34.932 1.00 97.00 276 VAL A CA 1
ATOM 2075 C C . VAL A 1 276 ? -18.100 -4.000 33.479 1.00 97.00 276 VAL A C 1
ATOM 2077 O O . VAL A 1 276 ? -17.663 -5.095 33.134 1.00 97.00 276 VAL A O 1
ATOM 2080 N N . LYS A 1 277 ? -18.604 -3.115 32.622 1.00 98.00 277 LYS A N 1
ATOM 2081 C CA . LYS A 1 277 ? -18.525 -3.233 31.169 1.00 98.00 277 LYS A CA 1
ATOM 2082 C C . LYS A 1 277 ? -17.704 -2.082 30.631 1.00 98.00 277 LYS A C 1
ATOM 2084 O O . LYS A 1 277 ? -18.113 -0.939 30.794 1.00 98.00 277 LYS A O 1
ATOM 2089 N N . ALA A 1 278 ? -16.584 -2.386 29.994 1.00 97.88 278 ALA A N 1
ATOM 2090 C CA . ALA A 1 278 ? -15.755 -1.438 29.274 1.00 97.88 278 ALA A CA 1
ATOM 2091 C C . ALA A 1 278 ? -16.222 -1.310 27.818 1.00 97.88 278 ALA A C 1
ATOM 2093 O O . ALA A 1 278 ? -16.604 -2.296 27.188 1.00 97.88 278 ALA A O 1
ATOM 2094 N N . PHE A 1 279 ? -16.145 -0.098 27.287 1.00 97.94 279 PHE A N 1
ATOM 2095 C CA . PHE A 1 279 ? -16.350 0.257 25.892 1.00 97.94 279 PHE A CA 1
ATOM 2096 C C . PHE A 1 279 ? -15.031 0.792 25.340 1.00 97.94 279 PHE A C 1
ATOM 2098 O O . PHE A 1 279 ? -14.524 1.808 25.824 1.00 97.94 279 PHE A O 1
ATOM 2105 N N . LEU A 1 280 ? -14.484 0.117 24.333 1.00 96.44 280 LEU A N 1
ATOM 2106 C CA . LEU A 1 280 ? -13.162 0.405 23.790 1.00 96.44 280 LEU A CA 1
ATOM 2107 C C . LEU A 1 280 ? -13.291 1.225 22.504 1.00 96.44 280 LEU A C 1
ATOM 2109 O O . LEU A 1 280 ? -13.495 0.677 21.423 1.00 96.44 280 LEU A O 1
ATOM 2113 N N . ASN A 1 281 ? -13.214 2.551 22.615 1.00 94.94 281 ASN A N 1
ATOM 2114 C CA . ASN A 1 281 ? -13.405 3.449 21.480 1.00 94.94 281 ASN A CA 1
ATOM 2115 C C . ASN A 1 281 ? -12.069 3.858 20.843 1.00 94.94 281 ASN A C 1
ATOM 2117 O O . ASN A 1 281 ? -11.309 4.643 21.407 1.00 94.94 281 ASN A O 1
ATOM 2121 N N . SER A 1 282 ? -11.789 3.353 19.644 1.00 93.38 282 SER A N 1
ATOM 2122 C CA . SER A 1 282 ? -10.686 3.840 18.812 1.00 93.38 282 SER A CA 1
ATOM 2123 C C . SER A 1 282 ? -11.144 5.014 17.940 1.00 93.38 282 SER A C 1
ATOM 2125 O O . SER A 1 282 ? -12.261 5.027 17.432 1.00 93.38 282 SER A O 1
ATOM 2127 N N . ASN A 1 283 ? -10.247 5.972 17.697 1.00 89.12 283 ASN A N 1
ATOM 2128 C CA . ASN A 1 283 ? -10.448 7.055 16.727 1.00 89.12 283 ASN A CA 1
ATOM 2129 C C . ASN A 1 283 ? -10.111 6.643 15.273 1.00 89.12 283 ASN A C 1
ATOM 2131 O O . ASN A 1 283 ? -10.058 7.492 14.386 1.00 89.12 283 ASN A O 1
ATOM 2135 N N . GLY A 1 284 ? -9.834 5.356 15.032 1.00 88.44 284 GLY A N 1
ATOM 2136 C CA . GLY A 1 284 ? -9.461 4.797 13.732 1.00 88.44 284 GLY A CA 1
ATOM 2137 C C . GLY A 1 284 ? -7.969 4.879 13.397 1.00 88.44 284 GLY A C 1
ATOM 2138 O O . GLY A 1 284 ? -7.541 4.197 12.470 1.00 88.44 284 GLY A O 1
ATOM 2139 N N . GLN A 1 285 ? -7.180 5.654 14.150 1.00 86.62 285 GLN A N 1
ATOM 2140 C CA . GLN A 1 285 ? -5.745 5.873 13.905 1.00 86.62 285 GLN A CA 1
ATOM 2141 C C . GLN A 1 285 ? -4.837 5.149 14.904 1.00 86.62 285 GLN A C 1
ATOM 2143 O O . GLN A 1 285 ? -3.683 4.870 14.595 1.00 86.62 285 GLN A O 1
ATOM 2148 N N . GLN A 1 286 ? -5.356 4.822 16.087 1.00 88.12 286 GLN A N 1
ATOM 2149 C CA . GLN A 1 286 ? -4.656 4.042 17.110 1.00 88.12 286 GLN A CA 1
ATOM 2150 C C . GLN A 1 286 ? -5.568 2.980 17.720 1.00 88.12 286 GLN A C 1
ATOM 2152 O O . GLN A 1 286 ? -6.794 3.105 17.665 1.00 88.12 286 GLN A O 1
ATOM 2157 N N . ALA A 1 287 ? -4.990 1.956 18.341 1.00 90.25 287 ALA A N 1
ATOM 2158 C CA . ALA A 1 287 ? -5.760 0.972 19.088 1.00 90.25 287 ALA A CA 1
ATOM 2159 C C . ALA A 1 287 ? -6.508 1.615 20.275 1.00 90.25 287 ALA A C 1
ATOM 2161 O O . ALA A 1 287 ? -6.260 2.761 20.662 1.00 90.25 287 ALA A O 1
ATOM 2162 N N . CYS A 1 288 ? -7.459 0.866 20.833 1.00 93.62 288 CYS A N 1
ATOM 2163 C CA . CYS A 1 288 ? -7.988 1.126 22.165 1.00 93.62 288 CYS A CA 1
ATOM 2164 C C . CYS A 1 288 ? -7.742 -0.113 23.026 1.00 93.62 288 CYS A C 1
ATOM 2166 O O . CYS A 1 288 ? -8.433 -1.121 22.880 1.00 93.62 288 CYS A O 1
ATOM 2168 N N . GLU A 1 289 ? -6.724 -0.031 23.874 1.00 94.19 289 GLU A N 1
ATOM 2169 C CA . GLU A 1 289 ? -6.190 -1.128 24.675 1.00 94.19 289 GLU A CA 1
ATOM 2170 C C . GLU A 1 289 ? -6.375 -0.826 26.159 1.00 94.19 289 GLU A C 1
ATOM 2172 O O . GLU A 1 289 ? -5.957 0.223 26.650 1.00 94.19 289 GLU A O 1
ATOM 2177 N N . LEU A 1 290 ? -7.000 -1.762 26.871 1.00 94.62 290 LEU A N 1
ATOM 2178 C CA . LEU A 1 290 ? -7.178 -1.726 28.317 1.00 94.62 290 LEU A CA 1
ATOM 2179 C C . LEU A 1 290 ? -6.400 -2.901 28.916 1.00 94.62 290 LEU A C 1
ATOM 2181 O O . LEU A 1 290 ? -6.830 -4.044 28.771 1.00 94.62 290 LEU A O 1
ATOM 2185 N N . ASP A 1 291 ? -5.286 -2.613 29.585 1.00 96.06 291 ASP A N 1
ATOM 2186 C CA . ASP A 1 291 ? -4.422 -3.631 30.198 1.00 96.06 291 ASP A CA 1
ATOM 2187 C C . ASP A 1 291 ? -4.935 -4.043 31.577 1.00 96.06 291 ASP A C 1
ATOM 2189 O O . ASP A 1 291 ? -4.900 -5.218 31.944 1.00 96.06 291 ASP A O 1
ATOM 2193 N N . ALA A 1 292 ? -5.429 -3.076 32.352 1.00 94.69 292 ALA A N 1
ATOM 2194 C CA . ALA A 1 292 ? -5.995 -3.343 33.663 1.00 94.69 292 ALA A CA 1
ATOM 2195 C C . ALA A 1 292 ? -7.117 -2.370 34.018 1.00 94.69 292 ALA A C 1
ATOM 2197 O O . ALA A 1 292 ? -7.138 -1.208 33.609 1.00 94.69 292 ALA A O 1
ATOM 2198 N N . LEU A 1 293 ? -8.033 -2.859 34.848 1.00 94.62 293 LEU A N 1
ATOM 2199 C CA . LEU A 1 293 ? -8.997 -2.045 35.563 1.00 94.62 293 LEU A CA 1
ATOM 2200 C C . LEU A 1 293 ? -8.927 -2.413 37.044 1.00 94.62 293 LEU A C 1
ATOM 2202 O O . LEU A 1 293 ? -9.206 -3.552 37.416 1.00 94.62 293 LEU A O 1
ATOM 2206 N N . THR A 1 294 ? -8.593 -1.434 37.878 1.00 94.44 294 THR A N 1
ATOM 2207 C CA . THR A 1 294 ? -8.502 -1.596 39.329 1.00 94.44 294 THR A CA 1
ATOM 2208 C C . THR A 1 294 ? -9.598 -0.786 39.997 1.00 94.44 294 THR A C 1
ATOM 2210 O O . THR A 1 294 ? -9.719 0.420 39.780 1.00 94.44 294 THR A O 1
ATOM 2213 N N . ILE A 1 295 ? -10.386 -1.447 40.839 1.00 92.94 295 ILE A N 1
ATOM 2214 C CA . ILE A 1 295 ? -11.468 -0.825 41.598 1.00 92.94 295 ILE A CA 1
ATOM 2215 C C . ILE A 1 295 ? -11.122 -0.959 43.075 1.00 92.94 295 ILE A C 1
ATOM 2217 O O . ILE A 1 295 ? -10.950 -2.071 43.570 1.00 92.94 295 ILE A O 1
ATOM 2221 N N . GLY A 1 296 ? -10.991 0.169 43.766 1.00 91.31 296 GLY A N 1
ATOM 2222 C CA . GLY A 1 296 ? -10.713 0.212 45.196 1.00 91.31 296 GLY A CA 1
ATOM 2223 C C . GLY A 1 296 ? -11.936 0.657 45.984 1.00 91.31 296 GLY A C 1
ATOM 2224 O O . GLY A 1 296 ? -12.660 1.568 45.581 1.00 91.31 296 GLY A O 1
ATOM 2225 N N . GLY A 1 297 ? -12.152 0.030 47.135 1.00 88.19 297 GLY A N 1
ATOM 2226 C CA . GLY A 1 297 ? -13.195 0.409 48.075 1.00 88.19 297 GLY A CA 1
ATOM 2227 C C . GLY A 1 297 ? -13.404 -0.639 49.159 1.00 88.19 297 GLY A C 1
ATOM 2228 O O . GLY A 1 297 ? -12.628 -1.588 49.274 1.00 88.19 297 GLY A O 1
ATOM 2229 N N . ASN A 1 298 ? -14.460 -0.465 49.950 1.00 84.56 298 ASN A N 1
ATOM 2230 C CA . ASN A 1 298 ? -14.809 -1.402 51.015 1.00 84.56 298 ASN A CA 1
ATOM 2231 C C . ASN A 1 298 ? -15.841 -2.411 50.512 1.00 84.56 298 ASN A C 1
ATOM 2233 O O . ASN A 1 298 ? -16.790 -2.030 49.828 1.00 84.56 298 ASN A O 1
ATOM 2237 N N . ALA A 1 299 ? -15.683 -3.679 50.892 1.00 80.75 299 ALA A N 1
ATOM 2238 C CA . ALA A 1 299 ? -16.637 -4.751 50.594 1.00 80.75 299 ALA A CA 1
ATOM 2239 C C . ALA A 1 299 ? -17.689 -4.950 51.699 1.00 80.75 299 ALA A C 1
ATOM 2241 O O . ALA A 1 299 ? -18.681 -5.645 51.493 1.00 80.75 299 ALA A O 1
ATOM 2242 N N . THR A 1 300 ? -17.477 -4.341 52.866 1.00 71.19 300 THR A N 1
ATOM 2243 C CA . THR A 1 300 ? -18.327 -4.460 54.053 1.00 71.19 300 THR A CA 1
ATOM 2244 C C . THR A 1 300 ? -18.525 -3.100 54.709 1.00 71.19 300 THR A C 1
ATOM 2246 O O . THR A 1 300 ? -17.800 -2.146 54.414 1.00 71.19 300 THR A O 1
ATOM 2249 N N . HIS A 1 301 ? -19.551 -3.034 55.553 1.00 65.88 301 HIS A N 1
ATOM 2250 C CA . HIS A 1 301 ? -20.016 -1.824 56.217 1.00 65.88 301 HIS A CA 1
ATOM 2251 C C . HIS A 1 301 ? -19.056 -1.305 57.293 1.00 65.88 301 HIS A C 1
ATOM 2253 O O . HIS A 1 301 ? -18.320 -2.138 57.870 1.00 65.88 301 HIS A O 1
#

pLDDT: mean 91.48, std 6.92, range [58.12, 98.62]

Secondary structure (DSSP, 8-state):
--EEEEEEETTEEEEEETTEEEEEEE-SS--S---TTS---SS-S-SSS-----S--------SSPPPHHHHHHHHHHHHEEEEEEEEEESSTT-TT---B-TTSSTT--B-GGG-EEETTTTEEEEPSSS----GGGGGGGT------SEEEEEEEEEE---S--EEESEEE------------S-----S--EEE-SS-EE-S---EEEEEEEEEEETT--EEEEESSSSS-EEE-SSSEEE--SSGGG-B-HHHHHHHGGGHHHHH-SSEEEEEEE----SSS-EEEEEEEEE--S--

Sequence (301 aa):
HHVVIVYESATKIRAYQDGKEIYNAVVTDYSGSLNGMAHVLIGAHNLSSLFPFKGSIDEVGIWGKSMTAAEALSLYRRSANRIRYQIRSCANSDCSGEAFKGPTNNLKSTFSELYNNTTPIGMAGDVQKGAPSLTFSSFSGSGLSVSSNRYFQYRAFLESDDIQNLCTYGTAKPCSPELKDVLIGPAHYNTTVPTIASTTAVSFYNINTFTETLGSGGCGGTAKYNLSVNGTNWFYWTGTAWGAANGTYAQANTSAQINSNAAAFGAAVGRTNLYVKAFLNSNGQQACELDALTIGGNATH